Protein AF-A0A124FZG3-F1 (afdb_monomer_lite)

Structure (mmCIF, N/CA/C/O backbone):
data_AF-A0A124FZG3-F1
#
_entry.id   AF-A0A124FZG3-F1
#
loop_
_atom_site.group_PDB
_atom_site.id
_atom_site.type_symbol
_atom_site.label_atom_id
_atom_site.label_alt_id
_atom_site.label_comp_id
_atom_site.label_asym_id
_atom_site.label_entity_id
_atom_site.label_seq_id
_atom_site.pdbx_PDB_ins_code
_atom_site.Cartn_x
_atom_site.Cartn_y
_atom_site.Cartn_z
_atom_site.occupancy
_atom_site.B_iso_or_equiv
_atom_site.auth_seq_id
_atom_site.auth_comp_id
_atom_site.auth_asym_id
_atom_site.auth_atom_id
_atom_site.pdbx_PDB_model_num
ATOM 1 N N . MET A 1 1 ? -19.684 -60.012 45.124 1.00 39.91 1 MET A N 1
ATOM 2 C CA . MET A 1 1 ? -19.679 -60.553 43.747 1.00 39.91 1 MET A CA 1
ATOM 3 C C . MET A 1 1 ? -20.226 -59.495 42.792 1.00 39.91 1 MET A C 1
ATOM 5 O O . MET A 1 1 ? -21.217 -58.877 43.134 1.00 39.91 1 MET A O 1
ATOM 9 N N . ALA A 1 2 ? -19.510 -59.278 41.679 1.00 37.72 2 ALA A N 1
ATOM 10 C CA . ALA A 1 2 ? -19.880 -58.674 40.380 1.00 37.72 2 ALA A CA 1
ATOM 11 C C . ALA A 1 2 ? -20.906 -57.505 40.337 1.00 37.72 2 ALA A C 1
ATOM 13 O O . ALA A 1 2 ? -22.070 -57.687 40.648 1.00 37.72 2 ALA A O 1
ATOM 14 N N . LYS A 1 3 ? -20.504 -56.262 40.020 1.00 28.80 3 LYS A N 1
ATOM 15 C CA . LYS A 1 3 ? -20.181 -55.656 38.692 1.00 28.80 3 LYS A CA 1
ATOM 16 C C . LYS A 1 3 ? -21.399 -55.179 37.863 1.00 28.80 3 LYS A C 1
ATOM 18 O O . LYS A 1 3 ? -22.277 -55.973 37.556 1.00 28.80 3 LYS A O 1
ATOM 23 N N . LYS A 1 4 ? -21.241 -53.939 37.344 1.00 35.88 4 LYS A N 1
ATOM 24 C CA . LYS A 1 4 ? -21.956 -53.175 36.281 1.00 35.88 4 LYS A CA 1
ATOM 25 C C . LYS A 1 4 ? -23.073 -52.257 36.802 1.00 35.88 4 LYS A C 1
ATOM 27 O O . LYS A 1 4 ? -24.086 -52.754 37.257 1.00 35.88 4 LYS A O 1
ATOM 32 N N . THR A 1 5 ? -23.025 -50.916 36.793 1.00 32.03 5 THR A N 1
ATOM 33 C CA . THR A 1 5 ? -22.301 -49.890 36.001 1.00 32.03 5 THR A CA 1
ATOM 34 C C . THR A 1 5 ? -22.294 -50.100 34.486 1.00 32.03 5 THR A C 1
ATOM 36 O O . THR A 1 5 ? -21.477 -50.856 33.984 1.00 32.03 5 THR A O 1
ATOM 39 N N . THR A 1 6 ? -23.168 -49.372 33.771 1.00 33.38 6 THR A N 1
ATOM 40 C CA . THR A 1 6 ? -22.943 -48.749 32.438 1.00 33.38 6 THR A CA 1
ATOM 41 C C . THR A 1 6 ? -24.210 -47.971 32.038 1.00 33.38 6 THR A C 1
ATOM 43 O O . THR A 1 6 ? -25.263 -48.559 31.839 1.00 33.38 6 THR A O 1
ATOM 46 N N . ALA A 1 7 ? -24.211 -46.639 32.117 1.00 33.06 7 ALA A N 1
ATOM 47 C CA . ALA A 1 7 ? -23.815 -45.708 31.049 1.00 33.06 7 ALA A CA 1
ATOM 48 C C . ALA A 1 7 ? -24.853 -45.576 29.910 1.00 33.06 7 ALA A C 1
ATOM 50 O O . ALA A 1 7 ? -24.835 -46.301 28.917 1.00 33.06 7 ALA A O 1
ATOM 51 N N . LYS A 1 8 ? -25.715 -44.556 30.031 1.00 30.62 8 LYS A N 1
ATOM 52 C CA . LYS A 1 8 ? -26.607 -44.043 28.980 1.00 30.62 8 LYS A CA 1
ATOM 53 C C . LYS A 1 8 ? -25.760 -43.284 27.947 1.00 30.62 8 LYS A C 1
ATOM 55 O O . LYS A 1 8 ? -25.535 -42.082 28.055 1.00 30.62 8 LYS A O 1
ATOM 60 N N . LYS A 1 9 ? -25.221 -44.010 26.966 1.00 31.77 9 LYS A N 1
ATOM 61 C CA . LYS A 1 9 ? -24.375 -43.474 25.889 1.00 31.77 9 LYS A CA 1
ATOM 62 C C . LYS A 1 9 ? -25.256 -42.831 24.804 1.00 31.77 9 LYS A C 1
ATOM 64 O O . LYS A 1 9 ? -25.772 -43.516 23.928 1.00 31.77 9 LYS A O 1
ATOM 69 N N . LYS A 1 10 ? -25.425 -41.501 24.838 1.00 29.97 10 LYS A N 1
ATOM 70 C CA . LYS A 1 10 ? -25.882 -40.712 23.675 1.00 29.97 10 LYS A CA 1
ATOM 71 C C . LYS A 1 10 ? -24.725 -40.617 22.674 1.00 29.97 10 LYS A C 1
ATOM 73 O O . LYS A 1 10 ? -23.914 -39.698 22.723 1.00 29.97 10 LYS A O 1
ATOM 78 N N . THR A 1 11 ? -24.627 -41.580 21.764 1.00 30.14 11 THR A N 1
ATOM 79 C CA . THR A 1 11 ? -23.732 -41.498 20.603 1.00 30.14 11 THR A CA 1
ATOM 80 C C . THR A 1 11 ? -24.416 -40.785 19.440 1.00 30.14 11 THR A C 1
ATOM 82 O O . THR A 1 11 ? -25.318 -41.317 18.803 1.00 30.14 11 THR A O 1
ATOM 85 N N . ARG A 1 12 ? -23.922 -39.571 19.172 1.00 27.38 12 ARG A N 1
ATOM 86 C CA . ARG A 1 12 ? -23.801 -38.909 17.861 1.00 27.38 12 ARG A CA 1
ATOM 87 C C . ARG A 1 12 ? -23.866 -39.884 16.670 1.00 27.38 12 ARG A C 1
ATOM 89 O O . ARG A 1 12 ? -23.005 -40.757 16.571 1.00 27.38 12 ARG A O 1
ATOM 96 N N . LYS A 1 13 ? -24.736 -39.611 15.685 1.00 26.30 13 LYS A N 1
ATOM 97 C CA . LYS A 1 13 ? -24.391 -39.734 14.252 1.00 26.30 13 LYS A CA 1
ATOM 98 C C . LYS A 1 13 ? -25.377 -39.002 13.322 1.00 26.30 13 LYS A C 1
ATOM 100 O O . LYS A 1 13 ? -26.529 -39.383 13.187 1.00 26.30 13 LYS A O 1
ATOM 105 N N . LYS A 1 14 ? -24.813 -37.994 12.644 1.00 24.91 14 LYS A N 1
ATOM 106 C CA . LYS A 1 14 ? -25.001 -37.595 11.235 1.00 24.91 14 LYS A CA 1
ATOM 107 C C . LYS A 1 14 ? -26.420 -37.248 10.744 1.00 24.91 14 LYS A C 1
ATOM 109 O O . LYS A 1 14 ? -27.103 -38.087 10.171 1.00 24.91 14 LYS A O 1
ATOM 114 N N . LYS A 1 15 ? -26.747 -35.947 10.750 1.00 26.98 15 LYS A N 1
ATOM 115 C CA . LYS A 1 15 ? -27.498 -35.331 9.641 1.00 26.98 15 LYS A CA 1
ATOM 116 C C . LYS A 1 15 ? -26.489 -34.729 8.662 1.00 26.98 15 LYS A C 1
ATOM 118 O O . LYS A 1 15 ? -25.647 -33.925 9.050 1.00 26.98 15 LYS A O 1
ATOM 123 N N . LYS A 1 16 ? -26.535 -35.232 7.428 1.00 27.94 16 LYS A N 1
ATOM 124 C CA . LYS A 1 16 ? -25.711 -34.839 6.285 1.00 27.94 16 LYS A CA 1
ATOM 125 C C . LYS A 1 16 ? -26.019 -33.392 5.898 1.00 27.94 16 LYS A C 1
ATOM 127 O O . LYS A 1 16 ? -27.169 -33.055 5.636 1.00 27.94 16 LYS A O 1
ATOM 132 N N . SER A 1 17 ? -24.972 -32.583 5.835 1.00 25.16 17 SER A N 1
ATOM 133 C CA . SER A 1 17 ? -24.913 -31.302 5.145 1.00 25.16 17 SER A CA 1
ATOM 134 C C . SER A 1 17 ? -24.885 -31.539 3.630 1.00 25.16 17 SER A C 1
ATOM 136 O O . SER A 1 17 ? -23.886 -32.005 3.088 1.00 25.16 17 SER A O 1
ATOM 138 N N . ALA A 1 18 ? -25.986 -31.229 2.955 1.00 26.72 18 ALA A N 1
ATOM 139 C CA . ALA A 1 18 ? -25.977 -30.740 1.578 1.00 26.72 18 ALA A CA 1
ATOM 140 C C . ALA A 1 18 ? -26.086 -29.209 1.713 1.00 26.72 18 ALA A C 1
ATOM 142 O O . ALA A 1 18 ? -26.890 -28.745 2.510 1.00 26.72 18 ALA A O 1
ATOM 143 N N . LYS A 1 19 ? -25.306 -28.353 1.058 1.00 26.41 19 LYS A N 1
ATOM 144 C CA . LYS A 1 19 ? -24.832 -28.412 -0.320 1.00 26.41 19 LYS A CA 1
ATOM 145 C C . LYS A 1 19 ? -23.649 -27.435 -0.419 1.00 26.41 19 LYS A C 1
ATOM 147 O O . LYS A 1 19 ? -23.854 -26.230 -0.474 1.00 26.41 19 LYS A O 1
ATOM 152 N N . ALA A 1 20 ? -22.426 -27.957 -0.388 1.00 26.14 20 ALA A N 1
ATOM 153 C CA . ALA A 1 20 ? -21.281 -27.268 -0.966 1.00 26.14 20 ALA A CA 1
ATOM 154 C C . ALA A 1 20 ? -21.410 -27.458 -2.480 1.00 26.14 20 ALA A C 1
ATOM 156 O O . ALA A 1 20 ? -21.509 -28.596 -2.942 1.00 26.14 20 ALA A O 1
ATOM 157 N N . LYS A 1 21 ? -21.516 -26.368 -3.237 1.00 27.53 21 LYS A N 1
ATOM 158 C CA . LYS A 1 21 ? -21.310 -26.411 -4.682 1.00 27.53 21 LYS A CA 1
ATOM 159 C C . LYS A 1 21 ? -19.945 -25.803 -4.938 1.00 27.53 21 LYS A C 1
ATOM 161 O O . LYS A 1 21 ? -19.762 -24.600 -4.791 1.00 27.53 21 LYS A O 1
ATOM 166 N N . GLU A 1 22 ? -19.020 -26.704 -5.242 1.00 25.31 22 GLU A N 1
ATOM 167 C CA . GLU A 1 22 ? -17.783 -26.456 -5.965 1.00 25.31 22 GLU A CA 1
ATOM 168 C C . GLU A 1 22 ? -18.037 -25.473 -7.109 1.00 25.31 22 GLU A C 1
ATOM 170 O O . GLU A 1 22 ? -18.934 -2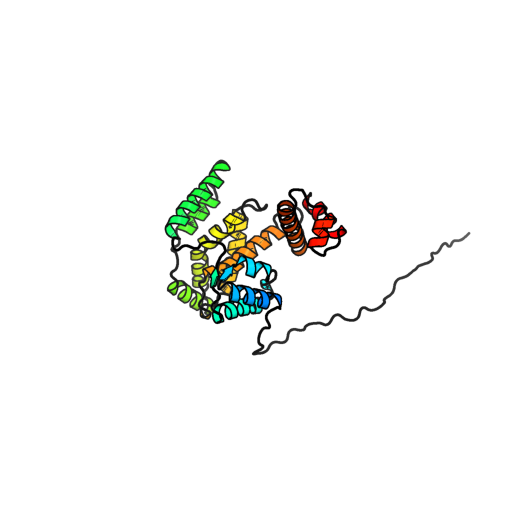5.684 -7.929 1.00 25.31 22 GLU A O 1
ATOM 175 N N . ILE A 1 23 ? -17.232 -24.418 -7.174 1.00 29.44 23 ILE A N 1
ATOM 176 C CA . ILE A 1 23 ? -16.986 -23.722 -8.431 1.00 29.44 23 ILE A CA 1
ATOM 177 C C . ILE A 1 23 ? -15.632 -24.239 -8.893 1.00 29.44 23 ILE A C 1
ATOM 179 O O . ILE A 1 23 ? -14.574 -23.797 -8.458 1.00 29.44 23 ILE A O 1
ATOM 183 N N . THR A 1 24 ? -15.716 -25.291 -9.695 1.00 25.95 24 THR A N 1
ATOM 184 C CA . THR A 1 24 ? -14.623 -25.859 -10.468 1.00 25.95 24 THR A CA 1
ATOM 185 C C . THR A 1 24 ? -14.124 -24.842 -11.485 1.00 25.95 24 THR A C 1
ATOM 187 O O . THR A 1 24 ? -14.914 -24.283 -12.248 1.00 25.95 24 THR A O 1
ATOM 190 N N . THR A 1 25 ? -12.808 -24.690 -11.530 1.00 30.33 25 THR A N 1
ATOM 191 C CA . THR A 1 25 ? -12.022 -24.193 -12.656 1.00 30.33 25 THR A CA 1
ATOM 192 C C . THR A 1 25 ? -12.506 -24.773 -13.988 1.00 30.33 25 THR A C 1
ATOM 194 O O . THR A 1 25 ? -12.514 -25.989 -14.181 1.00 30.33 25 THR A O 1
ATOM 197 N N . LYS A 1 26 ? -12.864 -23.889 -14.924 1.00 27.00 26 LYS A N 1
ATOM 198 C CA . LYS A 1 26 ? -12.811 -24.133 -16.369 1.00 27.00 26 LYS A CA 1
ATOM 199 C C . LYS A 1 26 ? -12.387 -22.846 -17.068 1.00 27.00 26 LYS A C 1
ATOM 201 O O . LYS A 1 26 ? -13.111 -21.857 -17.045 1.00 27.00 26 LYS A O 1
ATOM 206 N N . GLU A 1 27 ? -11.213 -22.899 -17.681 1.00 31.95 27 GLU A N 1
ATOM 207 C CA . GLU A 1 27 ? -10.763 -21.964 -18.707 1.00 31.95 27 GLU A CA 1
ATOM 208 C C . GLU A 1 27 ? -11.727 -21.975 -19.905 1.00 31.95 27 GLU A C 1
ATOM 210 O O . GLU A 1 27 ? -12.168 -23.037 -20.351 1.00 31.95 27 GLU A O 1
ATOM 215 N N . SER A 1 28 ? -12.050 -20.798 -20.444 1.00 26.09 28 SER A N 1
ATOM 216 C CA . SER A 1 28 ? -11.817 -20.434 -21.855 1.00 26.09 28 SER A CA 1
ATOM 217 C C . SER A 1 28 ? -12.527 -19.122 -22.225 1.00 26.09 28 SER A C 1
ATOM 219 O O . SER A 1 28 ? -13.713 -18.940 -21.972 1.00 26.09 28 SER A O 1
ATOM 221 N N . ALA A 1 29 ? -11.745 -18.234 -22.845 1.00 32.78 29 ALA A N 1
ATOM 222 C CA . ALA A 1 29 ? -12.098 -17.267 -23.886 1.00 32.78 29 ALA A CA 1
ATOM 223 C C . ALA A 1 29 ? -13.368 -16.393 -23.726 1.00 32.78 29 ALA A C 1
ATOM 225 O O . ALA A 1 29 ? -14.490 -16.819 -23.982 1.00 32.78 29 ALA A O 1
ATOM 226 N N . GLY A 1 30 ? -13.153 -15.090 -23.491 1.00 32.25 30 GLY A N 1
ATOM 227 C CA . GLY A 1 30 ? -14.052 -14.030 -23.979 1.00 32.25 30 GLY A CA 1
ATOM 228 C C . GLY A 1 30 ? -15.258 -13.655 -23.110 1.00 32.25 30 GLY A C 1
ATOM 229 O O . GLY A 1 30 ? -16.227 -13.101 -23.629 1.00 32.25 30 GLY A O 1
ATOM 230 N N . GLY A 1 31 ? -15.234 -13.925 -21.805 1.00 31.36 31 GLY A N 1
ATOM 231 C CA . GLY A 1 31 ? -16.292 -13.491 -20.890 1.00 31.36 31 GLY A CA 1
ATOM 232 C C . GLY A 1 31 ? -16.083 -12.052 -20.419 1.00 31.36 31 GLY A C 1
ATOM 233 O O . GLY A 1 31 ? -15.080 -11.765 -19.778 1.00 31.36 31 GLY A O 1
ATOM 234 N N . LYS A 1 32 ? -17.035 -11.148 -20.693 1.00 43.47 32 LYS A N 1
ATOM 235 C CA . LYS A 1 32 ? -17.099 -9.829 -20.039 1.00 43.47 32 LYS A CA 1
ATOM 236 C C . LYS A 1 32 ? -17.067 -10.021 -18.521 1.00 43.47 32 LYS A C 1
ATOM 238 O O . LYS A 1 32 ? -18.017 -10.568 -17.959 1.00 43.47 32 LYS A O 1
ATOM 243 N N . ILE A 1 33 ? -16.001 -9.561 -17.879 1.00 49.59 33 ILE A N 1
ATOM 244 C CA . ILE A 1 33 ? -15.872 -9.555 -16.424 1.00 49.59 33 ILE A CA 1
ATOM 245 C C . ILE A 1 33 ? -16.922 -8.585 -15.870 1.00 49.59 33 ILE A C 1
ATOM 247 O O . ILE A 1 33 ? -17.012 -7.426 -16.278 1.00 49.59 33 ILE A O 1
ATOM 251 N N . 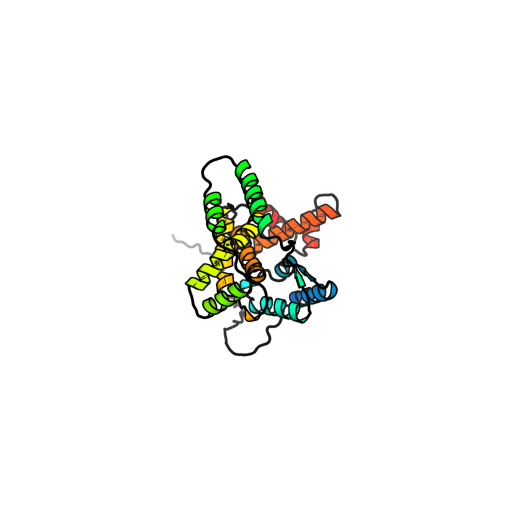VAL A 1 34 ? -17.805 -9.081 -15.003 1.00 55.38 34 VAL A N 1
ATOM 252 C CA . VAL A 1 34 ? -18.930 -8.297 -14.484 1.00 55.38 34 VAL A CA 1
ATOM 253 C C . VAL A 1 34 ? -18.484 -7.562 -13.228 1.00 55.38 34 VAL A C 1
ATOM 255 O O . VAL A 1 34 ? -18.296 -8.173 -12.183 1.00 55.38 34 VAL A O 1
ATOM 258 N N . LEU A 1 35 ? -18.382 -6.236 -13.320 1.00 61.28 35 LEU A N 1
ATOM 259 C CA . LEU A 1 35 ? -18.113 -5.370 -12.173 1.00 61.28 35 LEU A CA 1
ATOM 260 C C . LEU A 1 35 ? -19.136 -5.563 -11.048 1.00 61.28 35 LEU A C 1
ATOM 262 O O . LEU A 1 35 ? -20.350 -5.582 -11.296 1.00 61.28 35 LEU A O 1
ATOM 266 N N . SER A 1 36 ? -18.642 -5.627 -9.808 1.00 70.62 36 SER A N 1
ATOM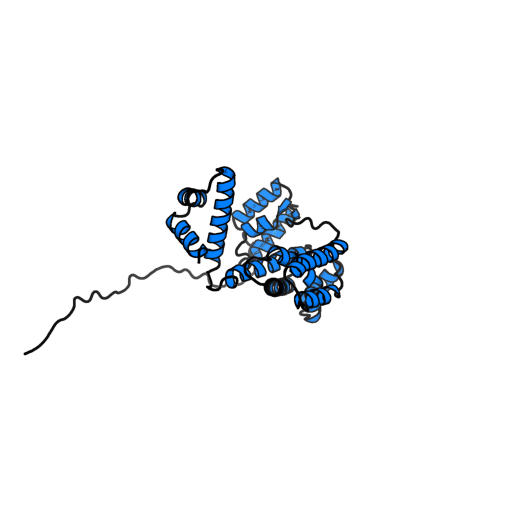 267 C CA . SER A 1 36 ? -19.489 -5.680 -8.614 1.00 70.62 36 SER A CA 1
ATOM 268 C C . SER A 1 36 ? -20.431 -4.466 -8.530 1.00 70.62 36 SER A C 1
ATOM 270 O O . SER A 1 36 ? -20.123 -3.379 -9.020 1.00 70.62 36 SER A O 1
ATOM 272 N N . ALA A 1 37 ? -21.591 -4.627 -7.884 1.00 68.62 37 ALA A N 1
ATOM 273 C CA . ALA A 1 37 ? -22.583 -3.552 -7.759 1.00 68.62 37 ALA A CA 1
ATOM 274 C C . ALA A 1 37 ? -22.001 -2.273 -7.121 1.00 68.62 37 ALA A C 1
ATOM 276 O O . ALA A 1 37 ? -22.299 -1.174 -7.578 1.00 68.62 37 ALA A O 1
ATOM 277 N N . LYS A 1 38 ? -21.095 -2.427 -6.145 1.00 68.88 38 LYS A N 1
ATOM 278 C CA . LYS A 1 38 ? -20.406 -1.309 -5.483 1.00 68.88 38 LYS A CA 1
ATOM 279 C C . LYS A 1 38 ? -19.400 -0.602 -6.393 1.00 68.88 38 LYS A C 1
ATOM 281 O O . LYS A 1 38 ? -19.217 0.601 -6.280 1.00 68.88 38 LYS A O 1
ATOM 286 N N . ALA A 1 39 ? -18.767 -1.333 -7.310 1.00 69.88 39 ALA A N 1
ATOM 287 C CA . ALA A 1 39 ? -17.853 -0.756 -8.293 1.00 69.88 39 ALA A CA 1
ATOM 288 C C . ALA A 1 39 ? -18.602 0.123 -9.307 1.00 69.88 39 ALA A C 1
ATOM 290 O O . ALA A 1 39 ? -18.123 1.185 -9.683 1.00 69.88 39 ALA A O 1
ATOM 291 N N . LYS A 1 40 ? -19.814 -0.278 -9.707 1.00 76.38 40 LYS A N 1
ATOM 292 C CA . LYS A 1 40 ? -20.667 0.539 -10.586 1.00 76.38 40 LYS A CA 1
ATOM 293 C C . LYS A 1 40 ? -21.185 1.797 -9.894 1.00 76.38 40 LYS A C 1
ATOM 295 O O . LYS A 1 40 ? -21.257 2.840 -10.527 1.00 76.38 40 LYS A O 1
ATOM 300 N N . GLU A 1 41 ? -21.523 1.693 -8.613 1.00 77.00 41 GLU A N 1
ATOM 301 C CA . GLU A 1 41 ? -21.927 2.835 -7.787 1.00 77.00 41 GLU A CA 1
ATOM 302 C C . GLU A 1 41 ? -20.779 3.840 -7.630 1.00 77.00 41 GLU A C 1
ATOM 304 O O . GLU A 1 41 ? -20.980 5.042 -7.770 1.00 77.00 41 GLU A O 1
ATOM 309 N N . LEU A 1 42 ? -19.552 3.344 -7.447 1.00 77.19 42 LEU A N 1
ATOM 310 C CA . LEU A 1 42 ? -18.366 4.189 -7.388 1.00 77.19 42 LEU A CA 1
ATOM 311 C C . LEU A 1 42 ? -18.046 4.850 -8.740 1.00 77.19 42 LEU A C 1
ATOM 313 O O . LEU A 1 42 ? -17.679 6.018 -8.764 1.00 77.19 42 LEU A O 1
ATOM 317 N N . LEU A 1 43 ? -18.241 4.146 -9.861 1.00 74.75 43 LEU A N 1
ATOM 318 C CA . LEU A 1 43 ? -18.134 4.747 -11.198 1.00 74.75 43 LEU A CA 1
ATOM 319 C C . LEU A 1 43 ? -19.191 5.828 -11.433 1.00 74.75 43 LEU A C 1
ATOM 321 O O . LEU A 1 43 ? -18.875 6.823 -12.065 1.00 74.75 43 LEU A O 1
ATOM 325 N N . ALA A 1 44 ? -20.423 5.643 -10.948 1.00 77.19 44 ALA A N 1
ATOM 326 C CA . ALA A 1 44 ? -21.468 6.662 -11.054 1.00 77.19 44 ALA A CA 1
ATOM 327 C C . ALA A 1 44 ? -21.109 7.905 -10.229 1.00 77.19 44 ALA A C 1
ATOM 329 O O . ALA A 1 44 ? -21.201 9.017 -10.729 1.00 77.19 44 ALA A O 1
ATOM 330 N N . LYS A 1 45 ? -20.593 7.707 -9.009 1.00 76.88 45 LYS A N 1
ATOM 331 C CA . LYS A 1 45 ? -20.085 8.808 -8.186 1.00 76.88 45 LYS A CA 1
ATOM 332 C C . LYS A 1 45 ? -18.930 9.553 -8.874 1.00 76.88 45 LYS A C 1
ATOM 334 O O . LYS A 1 45 ? -18.927 10.776 -8.897 1.00 76.88 45 LYS A O 1
ATOM 339 N N . GLY A 1 46 ? -17.982 8.823 -9.463 1.00 71.88 46 GLY A N 1
ATOM 340 C CA . GLY A 1 46 ? -16.877 9.425 -10.215 1.00 71.88 46 GLY A CA 1
ATOM 341 C C . GLY A 1 46 ? -17.314 10.114 -11.510 1.00 71.88 46 GLY A C 1
ATOM 342 O O . GLY A 1 46 ? -16.650 11.042 -11.952 1.00 71.88 46 GLY A O 1
ATOM 343 N N . GLU A 1 47 ? -18.426 9.692 -12.112 1.00 74.50 47 GLU A N 1
ATOM 344 C CA . GLU A 1 47 ? -19.021 10.334 -13.293 1.00 74.50 47 GLU A CA 1
ATOM 345 C C . GLU A 1 47 ? -19.707 11.659 -12.925 1.00 74.50 47 GLU A C 1
ATOM 347 O O . GLU A 1 47 ? -19.613 12.619 -13.685 1.00 74.50 47 GLU A O 1
ATOM 352 N N . ASP A 1 48 ? -20.320 11.737 -11.739 1.00 71.62 48 ASP A N 1
ATOM 353 C CA . ASP A 1 48 ? -20.919 12.969 -11.210 1.00 71.62 48 ASP A CA 1
ATOM 354 C C . ASP A 1 48 ? -19.859 13.982 -10.738 1.00 71.62 48 ASP A C 1
ATOM 356 O O . ASP A 1 48 ? -19.994 15.184 -10.970 1.00 71.62 48 ASP A O 1
ATOM 360 N N . GLU A 1 49 ? -18.805 13.510 -10.062 1.00 68.44 49 GLU A N 1
ATOM 361 C CA . GLU A 1 49 ? -17.738 14.362 -9.514 1.00 68.44 49 GLU A CA 1
ATOM 362 C C . GLU A 1 49 ? -16.635 14.669 -10.548 1.00 68.44 49 GLU A C 1
ATOM 364 O O . GLU A 1 49 ? -15.876 15.619 -10.371 1.00 68.44 49 GLU A O 1
ATOM 369 N N . GLY A 1 50 ? -16.549 13.906 -11.645 1.00 64.31 50 GLY A N 1
ATOM 370 C CA . GLY A 1 50 ? -15.518 14.028 -12.689 1.00 64.31 50 GLY A CA 1
ATOM 371 C C . GLY A 1 50 ? -14.142 13.494 -12.275 1.00 64.31 50 GLY A C 1
ATOM 372 O O . GLY A 1 50 ? -13.231 13.400 -13.097 1.00 64.31 50 GLY A O 1
ATOM 373 N N . PHE A 1 51 ? -13.991 13.114 -11.009 1.00 68.88 51 PHE A N 1
ATOM 374 C CA . PHE A 1 51 ? -12.774 12.559 -10.456 1.00 68.88 51 PHE A CA 1
ATOM 375 C C . PHE A 1 51 ? -13.079 11.527 -9.374 1.00 68.88 51 PHE A C 1
ATOM 377 O O . PHE A 1 51 ? -14.175 11.480 -8.819 1.00 68.88 51 PHE A O 1
ATOM 384 N N . LEU A 1 52 ? -12.104 10.680 -9.068 1.00 73.06 52 LEU A N 1
ATOM 385 C CA . LEU A 1 52 ? -12.237 9.662 -8.037 1.00 73.06 52 LEU A CA 1
ATOM 386 C C . LEU A 1 52 ? -10.926 9.514 -7.275 1.00 73.06 52 LEU A C 1
ATOM 388 O O . LEU A 1 52 ? -9.860 9.508 -7.880 1.00 73.06 52 LEU A O 1
ATOM 392 N N . THR A 1 53 ? -10.965 9.355 -5.955 1.00 72.25 53 THR A N 1
ATOM 393 C CA . THR A 1 53 ? -9.718 9.170 -5.200 1.00 72.25 53 THR A CA 1
ATOM 394 C C . THR A 1 53 ? -9.325 7.700 -5.111 1.00 72.25 53 THR A C 1
ATOM 396 O O . THR A 1 53 ? -10.164 6.809 -4.952 1.00 72.25 53 THR A O 1
ATOM 399 N N . GLN A 1 54 ? -8.024 7.411 -5.143 1.00 69.62 54 GLN A N 1
ATOM 400 C CA . GLN A 1 54 ? -7.546 6.029 -5.030 1.00 69.62 54 GLN A CA 1
ATOM 401 C C . GLN A 1 54 ? -7.950 5.367 -3.700 1.00 69.62 54 GLN A C 1
ATOM 403 O O . GLN A 1 54 ? -8.165 4.154 -3.648 1.00 69.62 54 GLN A O 1
ATOM 408 N N . ASP A 1 55 ? -8.123 6.155 -2.635 1.00 62.66 55 ASP A N 1
ATOM 409 C CA . ASP A 1 55 ? -8.625 5.679 -1.342 1.00 62.66 55 ASP A CA 1
ATOM 410 C C . ASP A 1 55 ? -10.078 5.185 -1.417 1.00 62.66 55 ASP A C 1
ATOM 412 O O . ASP A 1 55 ? -10.424 4.200 -0.760 1.00 62.66 55 ASP A O 1
ATOM 416 N N . GLU A 1 56 ? -10.921 5.809 -2.240 1.00 68.19 56 GLU A N 1
ATOM 417 C CA . GLU A 1 56 ? -12.304 5.374 -2.457 1.00 68.19 56 GLU A CA 1
ATOM 418 C C . GLU A 1 56 ? -12.374 4.070 -3.252 1.00 68.19 56 GLU A C 1
ATOM 420 O O . GLU A 1 56 ? -13.148 3.175 -2.896 1.00 68.19 56 GLU A O 1
ATOM 425 N N . VAL A 1 57 ? -11.505 3.907 -4.256 1.00 72.56 57 VAL A N 1
ATOM 426 C CA . VAL A 1 57 ? -11.361 2.641 -4.996 1.00 72.56 57 VAL A CA 1
ATOM 427 C C . VAL A 1 57 ? -10.986 1.509 -4.040 1.00 72.56 57 VAL A C 1
ATOM 429 O O . VAL A 1 57 ? -11.614 0.453 -4.028 1.00 72.56 57 VAL A O 1
ATOM 432 N N . LEU A 1 58 ? -10.019 1.741 -3.156 1.00 64.75 58 LEU A N 1
ATOM 433 C CA . LEU A 1 58 ? -9.559 0.745 -2.183 1.00 64.75 58 LEU A CA 1
ATOM 434 C C . LEU A 1 58 ? -10.629 0.331 -1.165 1.00 64.75 58 LEU A C 1
ATOM 436 O O . LEU A 1 58 ? -10.660 -0.824 -0.744 1.00 64.75 58 LEU A O 1
ATOM 440 N N . ILE A 1 59 ? -11.520 1.242 -0.764 1.00 67.31 59 ILE A N 1
ATOM 441 C CA . ILE A 1 59 ? -12.632 0.911 0.143 1.00 67.31 59 ILE A CA 1
ATOM 442 C C . ILE A 1 59 ? -13.611 -0.064 -0.522 1.00 67.31 59 ILE A C 1
ATOM 444 O O . ILE A 1 59 ? -14.178 -0.929 0.154 1.00 67.31 59 ILE A O 1
ATOM 448 N N . VAL A 1 60 ? -13.815 0.075 -1.833 1.00 70.31 60 VAL A N 1
ATOM 449 C CA . VAL A 1 60 ? -14.723 -0.774 -2.614 1.00 70.31 60 VAL A CA 1
ATOM 450 C C . VAL A 1 60 ? -14.075 -2.105 -2.999 1.00 70.31 60 VAL A C 1
ATOM 452 O O . VAL A 1 60 ? -14.778 -3.118 -3.062 1.00 70.31 60 VAL A O 1
ATOM 455 N N . PHE A 1 61 ? -12.749 -2.134 -3.153 1.00 67.00 61 PHE A N 1
ATOM 456 C CA . PHE A 1 61 ? -11.970 -3.321 -3.511 1.00 67.00 61 PHE A CA 1
ATOM 457 C C . PHE A 1 61 ? -10.975 -3.761 -2.411 1.00 67.00 61 PHE A C 1
ATOM 459 O O . PHE A 1 61 ? -9.764 -3.717 -2.630 1.00 67.00 61 PHE A O 1
ATOM 466 N N . PRO A 1 62 ? -11.449 -4.242 -1.242 1.00 58.16 62 PRO A N 1
ATOM 467 C CA . PRO A 1 62 ? -10.570 -4.758 -0.187 1.00 58.16 62 PRO A CA 1
ATOM 468 C C . PRO A 1 62 ? -9.869 -6.083 -0.566 1.00 58.16 62 PRO A C 1
ATOM 470 O O . PRO A 1 62 ? -8.745 -6.314 -0.131 1.00 58.16 62 PRO A O 1
ATOM 473 N N . ASP A 1 63 ? -10.481 -6.905 -1.434 1.00 60.56 63 ASP A N 1
ATOM 474 C CA . ASP A 1 63 ? -9.952 -8.207 -1.898 1.00 60.56 63 ASP A CA 1
ATOM 475 C C . ASP A 1 63 ? -9.516 -8.186 -3.377 1.00 60.56 63 ASP A C 1
ATOM 477 O O . ASP A 1 63 ? -9.735 -9.147 -4.121 1.00 60.56 63 ASP A O 1
ATOM 481 N N . ALA A 1 64 ? -8.949 -7.082 -3.867 1.00 55.34 64 ALA A N 1
ATOM 482 C CA . ALA A 1 64 ? -8.625 -6.970 -5.296 1.00 55.34 64 ALA A CA 1
ATOM 483 C C . ALA A 1 64 ? -7.499 -7.919 -5.766 1.00 55.34 64 ALA A C 1
ATOM 485 O O . ALA A 1 64 ? -7.317 -8.110 -6.964 1.00 55.34 64 ALA A O 1
ATOM 486 N N . GLU A 1 65 ? -6.790 -8.586 -4.848 1.00 48.47 65 GLU A N 1
ATOM 487 C CA . GLU A 1 65 ? -5.807 -9.628 -5.179 1.00 48.47 65 GLU A CA 1
ATOM 488 C C . GLU A 1 65 ? -6.442 -10.878 -5.812 1.00 48.47 65 GLU A C 1
ATOM 490 O O . GLU A 1 65 ? -5.817 -11.522 -6.653 1.00 48.47 65 GLU A O 1
ATOM 495 N N . GLU A 1 66 ? -7.676 -11.217 -5.423 1.00 52.72 66 GLU A N 1
ATOM 496 C CA . GLU A 1 66 ? -8.426 -12.353 -5.984 1.00 52.72 66 GLU A CA 1
ATOM 497 C C . GLU A 1 66 ? -9.247 -11.945 -7.217 1.00 52.72 66 GLU A C 1
ATOM 499 O O . GLU A 1 66 ? -9.715 -12.799 -7.966 1.00 52.72 66 GLU A O 1
ATOM 504 N N . ARG A 1 67 ? -9.420 -10.635 -7.433 1.00 65.75 67 ARG A N 1
ATOM 505 C CA . ARG A 1 67 ? -10.300 -10.040 -8.449 1.00 65.75 67 ARG A CA 1
ATOM 506 C C . ARG A 1 67 ? -9.596 -8.932 -9.231 1.00 65.75 67 ARG A C 1
ATOM 508 O O . ARG A 1 67 ? -10.143 -7.851 -9.439 1.00 65.75 67 ARG A O 1
ATOM 515 N N . ILE A 1 68 ? -8.375 -9.230 -9.668 1.00 62.47 68 ILE A N 1
ATOM 516 C CA . ILE A 1 68 ? -7.523 -8.317 -10.446 1.00 62.47 68 ILE A CA 1
ATOM 517 C C . ILE A 1 68 ? -8.249 -7.887 -11.723 1.00 62.47 68 ILE A C 1
ATOM 519 O O . ILE A 1 68 ? -8.316 -6.705 -12.020 1.00 62.47 68 ILE A O 1
ATOM 523 N N . GLU A 1 69 ? -8.899 -8.832 -12.401 1.00 66.19 69 GLU A N 1
ATOM 524 C CA . GLU A 1 69 ? -9.699 -8.580 -13.601 1.00 66.19 69 GLU A CA 1
ATOM 525 C C . GLU A 1 69 ? -10.864 -7.596 -13.372 1.00 66.19 69 GLU A C 1
ATOM 527 O O . GLU A 1 69 ? -11.166 -6.787 -14.245 1.00 66.19 69 GLU A O 1
ATOM 532 N N . GLU A 1 70 ? -11.514 -7.621 -12.200 1.00 69.00 70 GLU A N 1
ATOM 533 C CA . GLU A 1 70 ? -12.595 -6.673 -11.877 1.00 69.00 70 GLU A CA 1
ATOM 534 C C . GLU A 1 70 ? -12.053 -5.278 -11.556 1.00 69.00 70 GLU A C 1
ATOM 536 O O . GLU A 1 70 ? -12.658 -4.282 -11.952 1.00 69.00 70 GLU A O 1
ATOM 541 N N . LEU A 1 71 ? -10.934 -5.198 -10.829 1.00 70.12 71 LEU A N 1
ATOM 542 C CA . LEU A 1 71 ? -10.274 -3.926 -10.546 1.00 70.12 71 LEU A CA 1
ATOM 543 C C . LEU A 1 71 ? -9.778 -3.290 -11.853 1.00 70.12 71 LEU A C 1
ATOM 545 O O . LEU A 1 71 ? -9.980 -2.104 -12.093 1.00 70.12 71 LEU A O 1
ATOM 549 N N . ASP A 1 72 ? -9.200 -4.105 -12.726 1.00 66.88 72 ASP A N 1
ATOM 550 C CA . ASP A 1 72 ? -8.730 -3.712 -14.047 1.00 66.88 72 ASP A CA 1
ATOM 551 C C . ASP A 1 72 ? -9.860 -3.184 -14.935 1.00 66.88 72 ASP A C 1
ATOM 553 O O . ASP A 1 72 ? -9.730 -2.111 -15.525 1.00 66.88 72 ASP A O 1
ATOM 557 N N . GLU A 1 73 ? -10.992 -3.893 -14.996 1.00 73.38 73 GLU A N 1
ATOM 558 C CA . GLU A 1 73 ? -12.183 -3.445 -15.725 1.00 73.38 73 GLU A CA 1
ATOM 559 C C . GLU A 1 73 ? -12.742 -2.141 -15.136 1.00 73.38 73 GLU A C 1
ATOM 561 O O . GLU A 1 73 ? -13.219 -1.279 -15.874 1.00 73.38 73 GLU A O 1
ATOM 566 N N . PHE A 1 74 ? -12.655 -1.957 -13.816 1.00 78.19 74 PHE A N 1
ATOM 567 C CA . PHE A 1 74 ? -13.092 -0.731 -13.154 1.00 78.19 74 PHE A CA 1
ATOM 568 C C . PHE A 1 74 ? -12.242 0.464 -13.596 1.00 78.19 74 PHE A C 1
ATOM 570 O O . PHE A 1 74 ? -12.797 1.474 -14.028 1.00 78.19 74 PHE A O 1
ATOM 577 N N . TYR A 1 75 ? -10.913 0.330 -13.569 1.00 70.31 75 TYR A N 1
ATOM 578 C CA . TYR A 1 75 ? -9.997 1.361 -14.066 1.00 70.31 75 TYR A CA 1
ATOM 579 C C . TYR A 1 75 ? -10.208 1.636 -15.563 1.00 70.31 75 TYR A C 1
ATOM 581 O O . TYR A 1 75 ? -10.219 2.793 -15.984 1.00 70.31 75 TYR A O 1
ATOM 589 N N . HIS A 1 76 ? -10.448 0.597 -16.371 1.00 71.75 76 HIS A N 1
ATOM 590 C CA . HIS A 1 76 ? -10.734 0.749 -17.800 1.00 71.75 76 HIS A CA 1
ATOM 591 C C . HIS A 1 76 ? -12.040 1.506 -18.072 1.00 71.75 76 HIS A C 1
ATOM 593 O O . HIS A 1 76 ? -12.096 2.345 -18.975 1.00 71.75 76 HIS A O 1
ATOM 599 N N . GLN A 1 77 ? -13.095 1.216 -17.308 1.00 73.69 77 GLN A N 1
ATOM 600 C CA . GLN A 1 77 ? -14.374 1.912 -17.434 1.00 73.69 77 GLN A CA 1
ATOM 601 C C . GLN A 1 77 ? -14.304 3.344 -16.920 1.00 73.69 77 GLN A C 1
ATOM 603 O O . GLN A 1 77 ? -14.907 4.215 -17.544 1.00 73.69 77 GLN A O 1
ATOM 608 N N . ALA A 1 78 ? -13.547 3.597 -15.851 1.00 74.19 78 ALA A N 1
ATOM 609 C CA . ALA A 1 78 ? -13.286 4.947 -15.369 1.00 74.19 78 ALA A CA 1
ATOM 610 C C . ALA A 1 78 ? -12.614 5.798 -16.459 1.00 74.19 78 ALA A C 1
ATOM 612 O O . ALA A 1 78 ? -13.138 6.847 -16.822 1.00 74.19 78 ALA A O 1
ATOM 613 N N . LEU A 1 79 ? -11.554 5.281 -17.094 1.00 64.50 79 LEU A N 1
ATOM 614 C CA . LEU A 1 79 ? -10.869 5.949 -18.209 1.00 64.50 79 LEU A CA 1
ATOM 615 C C . LEU A 1 79 ? -11.783 6.204 -19.409 1.00 64.50 79 LEU A C 1
ATOM 617 O O . LEU A 1 79 ? -11.796 7.294 -19.972 1.00 64.50 79 LEU A O 1
ATOM 621 N N . LYS A 1 80 ? -12.555 5.192 -19.826 1.00 72.12 80 LYS A N 1
ATOM 622 C CA . LYS A 1 80 ? -13.451 5.309 -20.987 1.00 72.12 80 LYS A CA 1
ATOM 623 C C . LYS A 1 80 ? -14.540 6.361 -20.766 1.00 72.12 80 LYS A C 1
ATOM 625 O O . LYS A 1 80 ? -15.031 6.940 -21.732 1.00 72.12 80 LYS A O 1
ATOM 630 N N . LYS A 1 81 ? -14.921 6.575 -19.507 1.00 75.19 81 LYS A N 1
ATOM 631 C CA . LYS A 1 81 ? -15.859 7.612 -19.078 1.00 75.19 81 LYS A CA 1
ATOM 632 C C . LYS A 1 81 ? -15.189 8.960 -18.785 1.00 75.19 81 LYS A C 1
ATOM 634 O O . LYS A 1 81 ? -15.904 9.912 -18.514 1.00 75.19 81 LYS A O 1
ATOM 639 N N . GLY A 1 82 ? -13.859 9.056 -18.875 1.00 59.53 82 GLY A N 1
ATOM 640 C CA . GLY A 1 82 ? -13.114 10.289 -18.610 1.00 59.53 82 GLY A CA 1
ATOM 641 C C . GLY A 1 82 ? -13.033 10.663 -17.128 1.00 59.53 82 GLY A C 1
ATOM 642 O O . GLY A 1 82 ? -12.925 11.840 -16.818 1.00 59.53 82 GLY A O 1
ATOM 643 N N . ILE A 1 83 ? -13.128 9.683 -16.225 1.00 72.12 83 ILE A N 1
ATOM 644 C CA . ILE A 1 83 ? -13.010 9.894 -14.779 1.00 72.12 83 ILE A CA 1
ATOM 645 C C . ILE A 1 83 ? -11.527 9.852 -14.412 1.00 72.12 83 ILE A C 1
ATOM 647 O O . ILE A 1 83 ? -10.895 8.794 -14.508 1.00 72.12 83 ILE A O 1
ATOM 651 N N . ASP A 1 84 ? -10.989 10.981 -13.959 1.00 52.06 84 ASP A N 1
ATOM 652 C CA . ASP A 1 84 ? -9.608 11.059 -13.493 1.00 52.06 84 ASP A CA 1
ATOM 653 C C . ASP A 1 84 ? -9.491 10.470 -12.085 1.00 52.06 84 ASP A C 1
ATOM 655 O O . ASP A 1 84 ? -10.131 10.917 -11.131 1.00 52.06 84 ASP A O 1
ATOM 659 N N . ILE A 1 85 ? -8.673 9.426 -11.944 1.00 63.66 85 ILE A N 1
ATOM 660 C CA . ILE A 1 85 ? -8.431 8.800 -10.645 1.00 63.66 85 ILE A CA 1
ATOM 661 C C . ILE A 1 85 ? -7.212 9.465 -10.019 1.00 63.66 85 ILE A C 1
ATOM 663 O O . ILE A 1 85 ? -6.073 9.126 -10.342 1.00 63.66 85 ILE A O 1
ATOM 667 N N . PHE A 1 86 ? -7.460 10.414 -9.123 1.00 48.72 86 PHE A N 1
ATOM 668 C CA . PHE A 1 86 ? -6.410 11.101 -8.389 1.00 48.72 86 PHE A CA 1
ATOM 669 C C . PHE A 1 86 ? -5.947 10.249 -7.211 1.00 48.72 86 PHE A C 1
ATOM 671 O O . PHE A 1 86 ? -6.730 9.611 -6.495 1.00 48.72 86 PHE A O 1
ATOM 678 N N . GLU A 1 87 ? -4.644 10.263 -6.957 1.00 51.78 87 GLU A N 1
ATOM 679 C CA . GLU A 1 87 ? -4.174 9.917 -5.627 1.00 51.78 87 GLU A CA 1
ATOM 680 C C . GLU A 1 87 ? -4.695 11.000 -4.666 1.00 51.78 87 GLU A C 1
ATOM 682 O O . GLU A 1 87 ? -4.734 12.173 -5.017 1.00 51.78 87 GLU A O 1
ATOM 687 N N . SER A 1 88 ? -5.078 10.658 -3.433 1.00 40.16 88 SER A N 1
ATOM 688 C CA . SER A 1 88 ? -5.369 11.640 -2.364 1.00 40.16 88 SER A CA 1
ATOM 689 C C . SER A 1 88 ? -4.098 12.367 -1.878 1.00 40.16 88 SER A C 1
ATOM 691 O O . SER A 1 88 ? -3.942 12.722 -0.710 1.00 40.16 88 SER A O 1
ATOM 693 N N . VAL A 1 89 ? -3.143 12.519 -2.784 1.00 35.69 89 VAL A N 1
ATOM 694 C CA . VAL A 1 89 ? -1.854 13.154 -2.636 1.00 35.69 89 VAL A CA 1
ATOM 695 C C . VAL A 1 89 ? -1.728 13.976 -3.895 1.00 35.69 89 VAL A C 1
ATOM 697 O O . VAL A 1 89 ? -1.718 13.410 -4.986 1.00 35.69 89 VAL A O 1
ATOM 700 N N . ASP A 1 90 ? -1.649 15.284 -3.731 1.00 33.47 90 ASP A N 1
ATOM 701 C CA . ASP A 1 90 ? -1.124 16.169 -4.753 1.00 33.47 90 ASP A CA 1
ATOM 702 C C . ASP A 1 90 ? 0.243 15.604 -5.180 1.00 33.47 90 ASP A C 1
ATOM 704 O O . ASP A 1 90 ? 1.249 15.750 -4.483 1.00 33.47 90 ASP A O 1
ATOM 708 N N . LEU A 1 91 ? 0.271 14.854 -6.282 1.00 36.88 91 LEU A N 1
ATOM 709 C CA . LEU A 1 91 ? 1.485 14.616 -7.050 1.00 36.88 91 LEU A CA 1
ATOM 710 C C . LEU A 1 91 ? 1.621 15.820 -7.980 1.00 36.88 91 LEU A C 1
ATOM 712 O O . LEU A 1 91 ? 1.468 15.700 -9.194 1.00 36.88 91 LEU A O 1
ATOM 716 N N . ASP A 1 92 ? 1.842 16.993 -7.386 1.00 33.03 92 ASP A N 1
ATOM 717 C CA . ASP A 1 92 ? 2.326 18.143 -8.137 1.00 33.03 92 ASP A CA 1
ATOM 718 C C . ASP A 1 92 ? 3.703 17.792 -8.720 1.00 33.03 92 ASP A C 1
ATOM 720 O O . ASP A 1 92 ? 4.490 17.061 -8.113 1.00 33.03 92 ASP A O 1
ATOM 724 N N . GLU A 1 93 ? 3.971 18.305 -9.921 1.00 32.81 93 GLU A N 1
ATOM 725 C CA . GLU A 1 93 ? 5.103 18.034 -10.823 1.00 32.81 93 GLU A CA 1
ATOM 726 C C . GLU A 1 93 ? 6.496 18.449 -10.275 1.00 32.81 93 GLU A C 1
ATOM 728 O O . GLU A 1 93 ? 7.315 19.041 -10.975 1.00 32.81 93 GLU A O 1
ATOM 733 N N . GLY A 1 94 ? 6.804 18.138 -9.016 1.00 35.56 94 GLY A N 1
ATOM 734 C CA . GLY A 1 94 ? 7.994 18.575 -8.283 1.00 35.56 94 GLY A CA 1
ATOM 735 C C . GLY A 1 94 ? 8.786 17.439 -7.631 1.00 35.56 94 GLY A C 1
ATOM 736 O O . GLY A 1 94 ? 9.298 17.600 -6.524 1.00 35.56 94 GLY A O 1
ATOM 737 N N . GLU A 1 95 ? 8.924 16.283 -8.287 1.00 44.47 95 GLU A N 1
ATOM 738 C CA . GLU A 1 95 ? 9.562 15.082 -7.706 1.00 44.47 95 GLU A CA 1
ATOM 739 C C . GLU A 1 95 ? 11.045 15.260 -7.291 1.00 44.47 95 GLU A C 1
ATOM 741 O O . GLU A 1 95 ? 11.587 14.452 -6.529 1.00 44.47 95 GLU A O 1
ATOM 746 N N . GLN A 1 96 ? 11.720 16.333 -7.718 1.00 40.00 96 GLN A N 1
ATOM 747 C CA . GLN A 1 96 ? 13.136 16.579 -7.410 1.00 40.00 96 GLN A CA 1
ATOM 748 C C . GLN A 1 96 ? 13.375 17.414 -6.143 1.00 40.00 96 GLN A C 1
ATOM 750 O O . GLN A 1 96 ? 14.303 17.116 -5.386 1.00 40.00 96 GLN A O 1
ATOM 755 N N . GLU A 1 97 ? 12.536 18.413 -5.855 1.00 39.00 97 GLU A N 1
ATOM 756 C CA . GLU A 1 97 ? 12.658 19.187 -4.612 1.00 39.00 97 GLU A CA 1
ATOM 757 C C . GLU A 1 97 ? 12.089 18.436 -3.403 1.00 39.00 97 GLU A C 1
ATOM 759 O O . GLU A 1 97 ? 12.605 18.566 -2.285 1.00 39.00 97 GLU A O 1
ATOM 764 N N . ASP A 1 98 ? 11.068 17.608 -3.621 1.00 52.47 98 ASP A N 1
ATOM 765 C CA . ASP A 1 98 ? 10.379 16.916 -2.539 1.00 52.47 98 ASP A CA 1
ATOM 766 C C . ASP A 1 98 ? 11.157 15.739 -1.975 1.00 52.47 98 ASP A C 1
ATOM 768 O O . ASP A 1 98 ? 11.071 15.498 -0.778 1.00 52.47 98 ASP A O 1
ATOM 772 N N . PHE A 1 99 ? 11.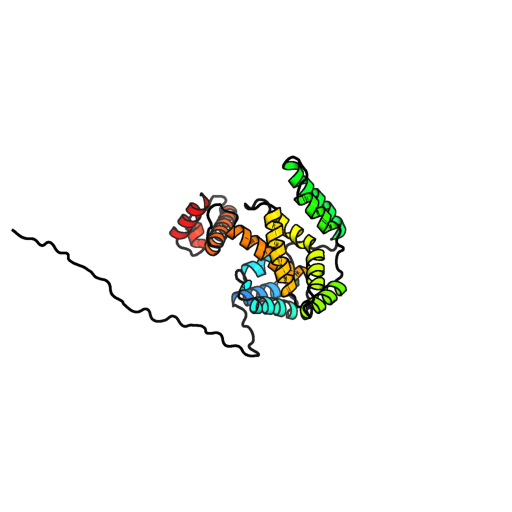989 15.040 -2.750 1.00 44.72 99 PHE A N 1
ATOM 773 C CA . PHE A 1 99 ? 12.773 13.939 -2.184 1.00 44.72 99 PHE A CA 1
ATOM 774 C C . PHE A 1 99 ? 13.858 14.422 -1.214 1.00 44.72 99 PHE A C 1
ATOM 776 O O . PHE A 1 99 ? 14.092 13.774 -0.199 1.00 44.72 99 PHE A O 1
ATOM 783 N N . ASN A 1 100 ? 14.485 15.574 -1.473 1.00 49.59 100 ASN A N 1
ATOM 784 C CA . ASN A 1 100 ? 15.471 16.158 -0.556 1.00 49.59 100 ASN A CA 1
ATOM 785 C C . ASN A 1 100 ? 14.801 16.712 0.709 1.00 49.59 100 ASN A C 1
ATOM 787 O O . ASN A 1 100 ? 15.301 16.498 1.814 1.00 49.59 100 ASN A O 1
ATOM 791 N N . LYS A 1 101 ? 13.628 17.348 0.579 1.00 55.69 101 LYS A N 1
ATOM 792 C CA . LYS A 1 101 ? 12.802 17.764 1.727 1.00 55.69 101 LYS A CA 1
ATOM 793 C C . LYS A 1 101 ? 12.268 16.554 2.505 1.00 55.69 101 LYS A C 1
ATOM 795 O O . LYS A 1 101 ? 12.212 16.594 3.731 1.00 55.69 101 LYS A O 1
ATOM 800 N N . LEU A 1 102 ? 11.935 15.464 1.817 1.00 53.62 102 LEU A N 1
ATOM 801 C CA . LEU A 1 102 ? 11.461 14.206 2.387 1.00 53.62 102 LEU A CA 1
ATOM 802 C C . LEU A 1 102 ? 12.578 13.463 3.118 1.00 53.62 102 LEU A C 1
ATOM 804 O O . LEU A 1 102 ? 12.366 13.027 4.243 1.00 53.62 102 LEU A O 1
ATOM 808 N N . ALA A 1 103 ? 13.765 13.364 2.522 1.00 55.34 103 ALA A N 1
ATOM 809 C CA . ALA A 1 103 ? 14.961 12.845 3.170 1.00 55.34 103 ALA A CA 1
ATOM 810 C C . ALA A 1 103 ? 15.293 13.670 4.417 1.00 55.34 103 ALA A C 1
ATOM 812 O O . ALA A 1 103 ? 15.531 13.077 5.460 1.00 55.34 103 ALA A O 1
ATOM 813 N N . ALA A 1 104 ? 15.190 15.003 4.360 1.00 59.44 104 ALA A N 1
ATOM 814 C CA . ALA A 1 104 ? 15.387 15.878 5.516 1.00 59.44 104 ALA A CA 1
ATOM 815 C C . ALA A 1 104 ? 14.291 15.727 6.594 1.00 59.44 104 ALA A C 1
ATOM 817 O O . ALA A 1 104 ? 14.583 15.779 7.786 1.00 59.44 104 ALA A O 1
ATOM 818 N N . GLN A 1 105 ? 13.024 15.520 6.217 1.00 58.34 105 GLN A N 1
ATOM 819 C CA . GLN A 1 105 ? 11.929 15.254 7.164 1.00 58.34 105 GLN A CA 1
ATOM 820 C C . GLN A 1 105 ? 12.068 13.882 7.825 1.00 58.34 105 GLN A C 1
ATOM 822 O O . GLN A 1 105 ? 11.896 13.766 9.038 1.00 58.34 105 GLN A O 1
ATOM 827 N N . ILE A 1 106 ? 12.411 12.859 7.044 1.00 58.44 106 ILE A N 1
ATOM 828 C CA . ILE A 1 106 ? 12.719 11.516 7.534 1.00 58.44 106 ILE A CA 1
ATOM 829 C C . ILE A 1 106 ? 13.948 11.582 8.449 1.00 58.44 106 ILE A C 1
ATOM 831 O O . ILE A 1 106 ? 13.911 11.041 9.546 1.00 58.44 106 ILE A O 1
ATOM 835 N N . GLU A 1 107 ? 14.982 12.336 8.074 1.00 56.44 107 GLU A N 1
ATOM 836 C CA . GLU A 1 107 ? 16.165 12.601 8.898 1.00 56.44 107 GLU A CA 1
ATOM 837 C C . GLU A 1 107 ? 15.797 13.322 10.200 1.00 56.44 107 GLU A C 1
ATOM 839 O O . GLU A 1 107 ? 16.380 13.021 11.231 1.00 56.44 107 GLU A O 1
ATOM 844 N N . LYS A 1 108 ? 14.774 14.186 10.215 1.00 62.03 108 LYS A N 1
ATOM 845 C CA . LYS A 1 108 ? 14.265 14.836 11.436 1.00 62.03 108 LYS A CA 1
ATOM 846 C C . LYS A 1 108 ? 13.499 13.875 12.354 1.00 62.03 108 LYS A C 1
ATOM 848 O O . LYS A 1 108 ? 13.658 13.947 13.570 1.00 62.03 108 LYS A O 1
ATOM 853 N N . ILE A 1 109 ? 12.694 12.974 11.783 1.00 59.94 109 ILE A N 1
ATOM 854 C CA . ILE A 1 109 ? 11.971 11.914 12.513 1.00 59.94 109 ILE A CA 1
ATOM 855 C C . ILE A 1 109 ? 12.965 10.900 13.108 1.00 59.94 109 ILE A C 1
ATOM 857 O O . ILE A 1 109 ? 12.817 10.470 14.250 1.00 59.94 109 ILE A O 1
ATOM 861 N N . ILE A 1 110 ? 14.014 10.567 12.357 1.00 53.28 110 ILE A N 1
ATOM 862 C CA . ILE A 1 110 ? 15.091 9.657 12.767 1.00 53.28 110 ILE A CA 1
ATOM 863 C C . ILE A 1 110 ? 16.053 10.340 13.760 1.00 53.28 110 ILE A C 1
ATOM 865 O O . ILE A 1 110 ? 16.500 9.732 14.726 1.00 53.28 110 ILE A O 1
ATOM 869 N N . ALA A 1 111 ? 16.333 11.636 13.609 1.00 53.34 111 ALA A N 1
ATOM 870 C CA . ALA A 1 111 ? 17.173 12.384 14.547 1.00 53.34 111 ALA A CA 1
ATOM 871 C C . ALA A 1 111 ? 16.539 12.506 15.943 1.00 53.34 111 ALA A C 1
ATOM 873 O O . ALA A 1 111 ? 17.261 12.574 16.934 1.00 53.34 111 ALA A O 1
ATOM 874 N N . GLN A 1 112 ? 15.204 12.484 16.042 1.00 55.66 112 GLN A N 1
ATOM 875 C CA . GLN A 1 112 ? 14.496 12.421 17.327 1.00 55.66 112 GLN A CA 1
ATOM 876 C C . GLN A 1 112 ? 14.671 11.079 18.058 1.00 55.66 112 GLN A C 1
ATOM 878 O O . GLN A 1 112 ? 14.408 11.020 19.256 1.00 55.66 112 GLN A O 1
ATOM 883 N N . THR A 1 113 ? 15.112 10.015 17.375 1.00 56.41 113 THR A N 1
ATOM 884 C CA . THR A 1 113 ? 15.274 8.670 17.957 1.00 56.41 113 THR A CA 1
ATOM 885 C C . THR A 1 113 ? 16.693 8.346 18.446 1.00 56.41 113 THR A C 1
ATOM 887 O O . THR A 1 113 ? 16.854 7.337 19.121 1.00 56.41 113 THR A O 1
ATOM 890 N N . GLY A 1 114 ? 17.679 9.229 18.230 1.00 42.88 114 GLY A N 1
ATOM 891 C CA . GLY A 1 114 ? 18.979 9.207 18.922 1.00 42.88 114 GLY A CA 1
ATOM 892 C C . GLY A 1 114 ? 19.984 8.121 18.485 1.00 42.88 114 GLY A C 1
ATOM 893 O O . GLY A 1 114 ? 19.965 7.014 18.998 1.00 42.88 114 GLY A O 1
ATOM 894 N N . GLU A 1 115 ? 20.926 8.538 17.628 1.00 47.59 115 GLU A N 1
ATOM 895 C CA . GLU A 1 115 ? 22.276 7.996 17.329 1.00 47.59 115 GLU A CA 1
ATOM 896 C C . GLU A 1 115 ? 22.524 6.603 16.681 1.00 47.59 115 GLU A C 1
ATOM 898 O O . GLU A 1 115 ? 21.927 5.582 16.992 1.00 47.59 115 GLU A O 1
ATOM 903 N N . VAL A 1 116 ? 23.601 6.620 15.865 1.00 44.62 116 VAL A N 1
ATOM 904 C CA . VAL A 1 116 ? 24.425 5.547 15.255 1.00 44.62 116 VAL A CA 1
ATOM 905 C C . VAL A 1 116 ? 23.967 4.984 13.896 1.00 44.62 116 VAL A C 1
ATOM 907 O O . VAL A 1 116 ? 22.888 4.431 13.756 1.00 44.62 116 VAL A O 1
ATOM 910 N N . THR A 1 117 ? 24.850 5.148 12.890 1.00 57.56 117 THR A N 1
ATOM 911 C CA . THR A 1 117 ? 24.847 4.590 11.514 1.00 57.56 117 THR A CA 1
ATOM 912 C C . THR A 1 117 ? 23.590 3.821 11.120 1.00 57.56 117 THR A C 1
ATOM 914 O O . THR A 1 117 ? 23.577 2.591 11.100 1.00 57.56 117 THR A O 1
ATOM 917 N N . ASP A 1 118 ? 22.542 4.570 10.803 1.00 70.44 118 ASP A N 1
ATOM 918 C CA . ASP A 1 118 ? 21.231 3.995 10.563 1.00 70.44 118 ASP A CA 1
ATOM 919 C C . ASP A 1 118 ? 21.233 3.178 9.252 1.00 70.44 118 ASP A C 1
ATOM 921 O O . ASP A 1 118 ? 21.515 3.743 8.184 1.00 70.44 118 ASP A O 1
ATOM 925 N N . PRO A 1 119 ? 20.923 1.867 9.288 1.00 80.69 119 PRO A N 1
ATOM 926 C CA . PRO A 1 119 ? 20.691 1.068 8.087 1.00 80.69 119 PRO A CA 1
ATOM 927 C C . PRO A 1 119 ? 19.681 1.720 7.132 1.00 80.69 119 PRO A C 1
ATOM 929 O O . PRO A 1 119 ? 19.840 1.618 5.915 1.00 80.69 119 PRO A O 1
ATOM 932 N N . VAL A 1 120 ? 18.706 2.475 7.659 1.00 80.44 120 VAL A N 1
ATOM 933 C CA . VAL A 1 120 ? 17.778 3.290 6.860 1.00 80.44 120 VAL A CA 1
ATOM 934 C C . VAL A 1 120 ? 18.537 4.336 6.048 1.00 80.44 120 VAL A C 1
ATOM 936 O O . VAL A 1 120 ? 18.265 4.514 4.866 1.00 80.44 120 VAL A O 1
ATOM 939 N N . ARG A 1 121 ? 19.523 5.018 6.639 1.00 79.94 121 ARG A N 1
ATOM 940 C CA . ARG A 1 121 ? 20.289 6.071 5.959 1.00 79.94 121 ARG A CA 1
ATOM 941 C C . ARG A 1 121 ? 21.143 5.515 4.826 1.00 79.94 121 ARG A C 1
ATOM 943 O O . ARG A 1 121 ? 21.239 6.153 3.778 1.00 79.94 121 ARG A O 1
ATOM 950 N N . ASN A 1 122 ? 21.759 4.350 5.024 1.00 86.06 122 ASN A N 1
ATOM 951 C CA . ASN A 1 122 ? 22.509 3.681 3.960 1.00 86.06 122 ASN A CA 1
ATOM 952 C C . ASN A 1 122 ? 21.574 3.267 2.821 1.00 86.06 122 ASN A C 1
ATOM 954 O O . ASN A 1 122 ? 21.848 3.597 1.671 1.00 86.06 122 ASN A O 1
ATOM 958 N N . TYR A 1 123 ? 20.425 2.677 3.153 1.00 87.25 123 TYR A N 1
ATOM 959 C CA . TYR A 1 123 ? 19.406 2.309 2.175 1.00 87.25 123 TYR A CA 1
ATOM 960 C C . TYR A 1 123 ? 18.897 3.518 1.370 1.00 87.25 123 TYR A C 1
ATOM 962 O O . TYR A 1 123 ? 18.876 3.482 0.142 1.00 87.25 123 TYR A O 1
ATOM 970 N N . LEU A 1 124 ? 18.562 4.633 2.031 1.00 85.94 124 LEU A N 1
ATOM 971 C CA . LEU A 1 124 ? 18.102 5.855 1.357 1.00 85.94 124 LEU A CA 1
ATOM 972 C C . LEU A 1 124 ? 19.167 6.449 0.421 1.00 85.94 124 LEU A C 1
ATOM 974 O O . LEU A 1 124 ? 18.833 6.956 -0.650 1.00 85.94 124 LEU A O 1
ATOM 978 N N . LYS A 1 125 ? 20.449 6.371 0.799 1.00 84.88 125 LYS A N 1
ATOM 979 C CA . LYS A 1 125 ? 21.561 6.790 -0.067 1.00 84.88 125 LYS A CA 1
ATOM 980 C C . LYS A 1 125 ? 21.731 5.872 -1.273 1.00 84.88 125 LYS A C 1
ATOM 982 O O . LYS A 1 125 ? 22.044 6.369 -2.348 1.00 84.88 125 LYS A O 1
ATOM 987 N N . GLU A 1 126 ? 21.559 4.564 -1.104 1.00 86.81 126 GLU A N 1
ATOM 988 C CA . GLU A 1 126 ? 21.662 3.591 -2.196 1.00 86.81 126 GLU A CA 1
ATOM 989 C C . GLU A 1 126 ? 20.565 3.806 -3.236 1.00 86.81 126 GLU A C 1
ATOM 991 O O . GLU A 1 126 ? 20.876 3.965 -4.415 1.00 86.81 126 GLU A O 1
ATOM 996 N N . ILE A 1 127 ? 19.304 3.920 -2.808 1.00 87.56 127 ILE A N 1
ATOM 997 C CA . ILE A 1 127 ? 18.187 4.147 -3.738 1.00 87.56 127 ILE A CA 1
ATOM 998 C C . ILE A 1 127 ? 18.219 5.543 -4.373 1.00 87.56 127 ILE A C 1
ATOM 1000 O O . ILE A 1 127 ? 17.690 5.740 -5.460 1.00 87.56 127 ILE A O 1
ATOM 1004 N N . GLY A 1 128 ? 18.833 6.522 -3.701 1.00 81.69 128 GLY A N 1
ATOM 1005 C CA . GLY A 1 128 ? 18.979 7.885 -4.212 1.00 81.69 128 GLY A CA 1
ATOM 1006 C C . GLY A 1 128 ? 20.027 8.031 -5.318 1.00 81.69 128 GLY A C 1
ATOM 1007 O O . GLY A 1 128 ? 20.067 9.074 -5.960 1.00 81.69 128 GLY A O 1
ATOM 1008 N N . ARG A 1 129 ? 20.875 7.016 -5.540 1.00 86.69 129 ARG A N 1
ATOM 1009 C CA . ARG A 1 129 ? 21.858 6.991 -6.639 1.00 86.69 129 ARG A CA 1
ATOM 1010 C C . ARG A 1 129 ? 21.268 6.532 -7.969 1.00 86.69 129 ARG A C 1
ATOM 1012 O O . ARG A 1 129 ? 21.933 6.685 -8.984 1.00 86.69 129 ARG A O 1
ATOM 1019 N N . ILE A 1 130 ? 20.090 5.912 -7.945 1.00 87.44 130 ILE A N 1
ATOM 1020 C CA . ILE A 1 130 ? 19.432 5.394 -9.142 1.00 87.44 130 ILE A CA 1
ATOM 1021 C C . ILE A 1 130 ? 18.620 6.529 -9.767 1.00 87.44 130 ILE A C 1
ATOM 1023 O O . ILE A 1 130 ? 17.841 7.198 -9.077 1.00 87.44 130 ILE A O 1
ATOM 1027 N N . ASP A 1 131 ? 18.817 6.739 -11.065 1.00 86.56 131 ASP A N 1
ATOM 1028 C CA . ASP A 1 131 ? 18.115 7.767 -11.824 1.00 86.56 131 ASP A CA 1
ATOM 1029 C C . ASP A 1 131 ? 16.630 7.420 -11.999 1.00 86.56 131 ASP A C 1
ATOM 1031 O O . ASP A 1 131 ? 16.226 6.254 -12.025 1.00 86.56 131 ASP A O 1
ATOM 1035 N N . LEU A 1 132 ? 15.803 8.461 -12.092 1.00 88.38 132 LEU A N 1
ATOM 1036 C CA . LEU A 1 132 ? 14.378 8.313 -12.370 1.00 88.38 132 LEU A CA 1
ATOM 1037 C C . LEU A 1 132 ? 14.181 7.940 -13.839 1.00 88.38 132 LEU A C 1
ATOM 1039 O O . LEU A 1 132 ? 14.880 8.451 -14.712 1.00 88.38 132 LEU A O 1
ATOM 1043 N N . LEU A 1 133 ? 13.204 7.075 -14.099 1.00 90.06 133 LEU A N 1
ATOM 1044 C CA . LEU A 1 133 ? 12.837 6.685 -15.454 1.00 90.06 133 LEU A CA 1
ATOM 1045 C C . LEU A 1 133 ? 11.881 7.707 -16.064 1.00 90.06 133 LEU A C 1
ATOM 1047 O O . LEU A 1 133 ? 10.974 8.217 -15.408 1.00 90.06 133 LEU A O 1
ATOM 1051 N N . THR A 1 134 ? 12.048 7.949 -17.355 1.00 90.75 134 THR A N 1
ATOM 1052 C CA . THR A 1 134 ? 11.049 8.633 -18.176 1.00 90.75 134 THR A CA 1
ATOM 1053 C C . THR A 1 134 ? 9.916 7.678 -18.563 1.00 90.75 134 THR A C 1
ATOM 1055 O O . THR A 1 134 ? 10.084 6.457 -18.591 1.00 90.75 134 THR A O 1
ATOM 1058 N N . ALA A 1 135 ? 8.754 8.223 -18.936 1.00 86.25 135 ALA A N 1
ATOM 1059 C CA . ALA A 1 135 ? 7.608 7.412 -19.361 1.00 86.25 135 ALA A CA 1
ATOM 1060 C C . ALA A 1 135 ? 7.931 6.499 -20.565 1.00 86.25 135 ALA A C 1
ATOM 1062 O O . ALA A 1 135 ? 7.447 5.371 -20.649 1.00 86.25 135 ALA A O 1
ATOM 1063 N N . GLU A 1 136 ? 8.780 6.953 -21.492 1.00 89.19 136 GLU A N 1
ATOM 1064 C CA . GLU A 1 136 ? 9.220 6.144 -22.635 1.00 89.19 136 GLU A CA 1
ATOM 1065 C C . GLU A 1 136 ? 10.117 4.978 -22.198 1.00 89.19 136 GLU A C 1
ATOM 1067 O O . GLU A 1 136 ? 9.965 3.848 -22.679 1.00 89.19 136 GLU A O 1
ATOM 1072 N N . GLU A 1 137 ? 11.019 5.225 -21.245 1.00 91.50 137 GLU A N 1
ATOM 1073 C CA . GLU A 1 137 ? 11.892 4.200 -20.678 1.00 91.50 137 GLU A CA 1
ATOM 1074 C C . GLU A 1 137 ? 11.097 3.158 -19.891 1.00 91.50 137 GLU A C 1
ATOM 1076 O O . GLU A 1 137 ? 11.347 1.963 -20.074 1.00 91.50 137 GLU A O 1
ATOM 1081 N N . GLU A 1 138 ? 10.099 3.570 -19.101 1.00 90.94 138 GLU A N 1
ATOM 1082 C CA . GLU A 1 138 ? 9.181 2.661 -18.401 1.00 90.94 138 GLU A CA 1
ATOM 1083 C C . GLU A 1 138 ? 8.497 1.700 -19.377 1.00 90.94 138 GLU A C 1
ATOM 1085 O O . GLU A 1 138 ? 8.497 0.486 -19.160 1.00 90.94 138 GLU A O 1
ATOM 1090 N N . ILE A 1 139 ? 7.971 2.216 -20.493 1.00 90.88 139 ILE A N 1
ATOM 1091 C CA . ILE A 1 139 ? 7.331 1.398 -21.532 1.00 90.88 139 ILE A CA 1
ATOM 1092 C C . ILE A 1 139 ? 8.352 0.449 -22.171 1.00 90.88 139 ILE A C 1
ATOM 1094 O O . ILE A 1 139 ? 8.052 -0.722 -22.424 1.00 90.88 139 ILE A O 1
ATOM 1098 N N . SER A 1 140 ? 9.571 0.927 -22.437 1.00 93.44 140 SER A N 1
ATOM 1099 C CA . SER A 1 140 ? 10.634 0.105 -23.023 1.00 93.44 140 SER A CA 1
ATOM 1100 C C . SER A 1 140 ? 11.042 -1.054 -22.104 1.00 93.44 140 SER A C 1
ATOM 1102 O O . SER A 1 140 ? 11.250 -2.178 -22.572 1.00 93.44 140 SER A O 1
ATOM 1104 N N . LEU A 1 141 ? 11.113 -0.802 -20.794 1.00 93.38 141 LEU A N 1
ATOM 1105 C CA . LEU A 1 141 ? 11.438 -1.797 -19.782 1.00 93.38 141 LEU A CA 1
ATOM 1106 C C . LEU A 1 141 ? 10.275 -2.764 -19.593 1.00 93.38 141 LEU A C 1
ATOM 1108 O O . LEU A 1 141 ? 10.506 -3.968 -19.603 1.00 93.38 141 LEU A O 1
ATOM 1112 N N . ALA A 1 142 ? 9.035 -2.275 -19.534 1.00 91.44 142 ALA A N 1
ATOM 1113 C CA . ALA A 1 142 ? 7.840 -3.109 -19.426 1.00 91.44 142 ALA A CA 1
ATOM 1114 C C . ALA A 1 142 ? 7.736 -4.122 -20.580 1.00 91.44 142 ALA A C 1
ATOM 1116 O O . ALA A 1 142 ? 7.497 -5.305 -20.342 1.00 91.44 142 ALA A O 1
ATOM 1117 N N . LYS A 1 143 ? 8.029 -3.707 -21.821 1.00 92.88 143 LYS A N 1
ATOM 1118 C CA . LYS A 1 143 ? 8.101 -4.618 -22.981 1.00 92.88 143 LYS A CA 1
ATOM 1119 C C . LYS A 1 143 ? 9.156 -5.714 -22.807 1.00 92.88 143 LYS A C 1
ATOM 1121 O O . LYS A 1 143 ? 8.927 -6.867 -23.163 1.00 92.88 143 LYS A O 1
ATOM 1126 N N . LYS A 1 144 ? 10.325 -5.370 -22.262 1.00 93.56 144 LYS A N 1
ATOM 1127 C CA . LYS A 1 144 ? 11.397 -6.343 -21.990 1.00 93.56 144 LYS A CA 1
ATOM 1128 C C . LYS A 1 144 ? 11.036 -7.281 -20.835 1.00 93.56 144 LYS A C 1
ATOM 1130 O O . LYS A 1 144 ? 11.408 -8.451 -20.878 1.00 93.56 144 LYS A O 1
ATOM 1135 N N . VAL A 1 145 ? 10.312 -6.792 -19.828 1.00 92.69 145 VAL A N 1
ATOM 1136 C CA . VAL A 1 145 ? 9.789 -7.604 -18.718 1.00 92.69 145 VAL A CA 1
ATOM 1137 C C . VAL A 1 145 ? 8.768 -8.619 -19.227 1.00 92.69 145 VAL A C 1
ATOM 1139 O O . VAL A 1 145 ? 8.869 -9.791 -18.874 1.00 92.69 145 VAL A O 1
ATOM 1142 N N . GLU A 1 146 ? 7.858 -8.209 -20.114 1.00 90.19 146 GLU A N 1
ATOM 1143 C CA . GLU A 1 146 ? 6.899 -9.100 -20.786 1.00 90.19 146 GLU A CA 1
ATOM 1144 C C . GLU A 1 146 ? 7.614 -10.197 -21.596 1.00 90.19 146 GLU A C 1
ATOM 1146 O O . GLU A 1 146 ? 7.200 -11.353 -21.591 1.00 90.19 146 GLU A O 1
ATOM 1151 N N . ALA A 1 147 ? 8.752 -9.864 -22.214 1.00 91.44 147 ALA A N 1
ATOM 1152 C CA . ALA A 1 147 ? 9.627 -10.824 -22.892 1.00 91.44 147 ALA A CA 1
ATOM 1153 C C . ALA A 1 147 ? 10.459 -11.717 -21.938 1.00 91.44 147 ALA A C 1
ATOM 1155 O O . ALA A 1 147 ? 11.256 -12.531 -22.402 1.00 91.44 147 ALA A O 1
ATOM 1156 N N . GLY A 1 148 ? 10.304 -11.578 -20.616 1.00 91.88 148 GLY A N 1
ATOM 1157 C CA . GLY A 1 148 ? 10.978 -12.398 -19.605 1.00 91.88 148 GLY A CA 1
ATOM 1158 C C . GLY A 1 148 ? 12.363 -11.902 -19.171 1.00 91.88 148 GLY A C 1
ATOM 1159 O O . GLY A 1 148 ? 13.106 -12.648 -18.531 1.00 91.88 148 GLY A O 1
ATOM 1160 N N . SER A 1 149 ? 12.746 -10.661 -19.491 1.00 94.62 149 SER A N 1
ATOM 1161 C CA . SER A 1 149 ? 14.040 -10.104 -19.078 1.00 94.62 149 SER A CA 1
ATOM 1162 C C . SER A 1 149 ? 14.085 -9.818 -17.573 1.00 94.62 149 SER A C 1
ATOM 1164 O O . SER A 1 149 ? 13.441 -8.896 -17.064 1.00 94.62 149 SER A O 1
ATOM 1166 N N . ILE A 1 150 ? 14.911 -10.585 -16.858 1.00 93.69 150 ILE A N 1
ATOM 1167 C CA . ILE A 1 150 ? 15.155 -10.407 -15.418 1.00 93.69 150 ILE A CA 1
ATOM 1168 C C . ILE A 1 150 ? 15.853 -9.068 -15.142 1.00 93.69 150 ILE A C 1
ATOM 1170 O O . ILE A 1 150 ? 15.537 -8.397 -14.161 1.00 93.69 150 ILE A O 1
ATOM 1174 N N . GLU A 1 151 ? 16.773 -8.657 -16.015 1.00 94.44 151 GLU A N 1
ATOM 1175 C CA . GLU A 1 151 ? 17.510 -7.399 -15.877 1.00 94.44 151 GLU A CA 1
ATOM 1176 C C . GLU A 1 151 ? 16.587 -6.186 -16.022 1.00 94.44 151 GLU A C 1
ATOM 1178 O O . GLU A 1 151 ? 16.616 -5.294 -15.178 1.00 94.44 151 GLU A O 1
ATOM 1183 N N . ALA A 1 152 ? 15.688 -6.194 -17.013 1.00 94.00 152 ALA A N 1
ATOM 1184 C CA . ALA A 1 152 ? 14.702 -5.128 -17.172 1.00 94.00 152 ALA A CA 1
ATOM 1185 C C . ALA A 1 152 ? 13.753 -5.043 -15.969 1.00 94.00 152 ALA A C 1
ATOM 1187 O O . ALA A 1 152 ? 13.435 -3.947 -15.513 1.00 94.00 152 ALA A O 1
ATOM 1188 N N . LYS A 1 153 ? 13.345 -6.192 -15.413 1.00 93.62 153 LYS A N 1
ATOM 1189 C CA . LYS A 1 153 ? 12.502 -6.249 -14.211 1.00 93.62 153 LYS A CA 1
ATOM 1190 C C . LYS A 1 153 ? 13.214 -5.649 -13.005 1.00 93.62 153 LYS A C 1
ATOM 1192 O O . LYS A 1 153 ? 12.610 -4.883 -12.254 1.00 93.62 153 LYS A O 1
ATOM 1197 N N . LYS A 1 154 ? 14.484 -6.011 -12.816 1.00 94.56 154 LYS A N 1
ATOM 1198 C CA . LYS A 1 154 ? 15.316 -5.484 -11.737 1.00 94.56 154 LYS A CA 1
ATOM 1199 C C . LYS A 1 154 ? 15.461 -3.970 -11.876 1.00 94.56 154 LYS A C 1
ATOM 1201 O O . LYS A 1 154 ? 15.130 -3.267 -10.932 1.00 94.56 154 LYS A O 1
ATOM 1206 N N . HIS A 1 155 ? 15.819 -3.489 -13.063 1.00 94.25 155 HIS A N 1
ATOM 1207 C CA . HIS A 1 155 ? 15.986 -2.064 -13.338 1.00 94.25 155 HIS A CA 1
ATOM 1208 C C . HIS A 1 155 ? 14.691 -1.262 -13.120 1.00 94.25 155 HIS A C 1
ATOM 1210 O O . HIS A 1 155 ? 14.700 -0.254 -12.419 1.00 94.25 155 HIS A O 1
ATOM 1216 N N . LEU A 1 156 ? 13.554 -1.753 -13.635 1.00 93.94 156 LEU A N 1
ATOM 1217 C CA . LEU A 1 156 ? 12.246 -1.111 -13.451 1.00 93.94 156 LEU A CA 1
ATOM 1218 C C . LEU A 1 156 ? 11.833 -1.057 -11.972 1.00 93.94 156 LEU A C 1
ATOM 1220 O O . LEU A 1 156 ? 11.251 -0.073 -11.522 1.00 93.94 156 LEU A O 1
ATOM 1224 N N . THR A 1 157 ? 12.162 -2.096 -11.200 1.00 94.44 157 THR A N 1
ATOM 1225 C CA . THR A 1 157 ? 11.901 -2.132 -9.754 1.00 94.44 157 THR A CA 1
ATOM 1226 C C . THR A 1 157 ? 12.826 -1.173 -8.999 1.00 94.44 157 THR A C 1
ATOM 1228 O O . THR A 1 157 ? 12.356 -0.416 -8.157 1.00 94.44 157 THR A O 1
ATOM 1231 N N . GLU A 1 158 ? 14.124 -1.176 -9.308 1.00 93.00 158 GLU A N 1
ATOM 1232 C CA . GLU A 1 158 ? 15.153 -0.362 -8.648 1.00 93.00 158 GLU A CA 1
ATOM 1233 C C . GLU A 1 158 ? 14.901 1.142 -8.807 1.00 93.00 158 GLU A C 1
ATOM 1235 O O . GLU A 1 158 ? 14.921 1.872 -7.814 1.00 93.00 158 GLU A O 1
ATOM 1240 N N . ALA A 1 159 ? 14.555 1.589 -10.015 1.00 92.56 159 ALA A N 1
ATOM 1241 C CA . ALA A 1 159 ? 14.210 2.986 -10.278 1.00 92.56 159 ALA A CA 1
ATOM 1242 C C . ALA A 1 159 ? 12.988 3.472 -9.477 1.00 92.56 159 ALA A C 1
ATOM 1244 O O . ALA A 1 159 ? 12.890 4.644 -9.114 1.00 92.56 159 ALA A O 1
ATOM 1245 N N . ASN A 1 160 ? 12.073 2.559 -9.140 1.00 93.38 160 ASN A N 1
ATOM 1246 C CA . ASN A 1 160 ? 10.832 2.861 -8.430 1.00 93.38 160 ASN A CA 1
ATOM 1247 C C . ASN A 1 160 ? 10.901 2.604 -6.913 1.00 93.38 160 ASN A C 1
ATOM 1249 O O . ASN A 1 160 ? 9.898 2.754 -6.213 1.00 93.38 160 ASN A O 1
ATOM 1253 N N . LEU A 1 161 ? 12.070 2.281 -6.347 1.00 91.81 161 LEU A N 1
ATOM 1254 C CA . LEU A 1 161 ? 12.214 2.083 -4.894 1.00 91.81 161 LEU A CA 1
ATOM 1255 C C . LEU A 1 161 ? 11.888 3.349 -4.086 1.00 91.81 161 LEU A C 1
ATOM 1257 O O . LEU A 1 161 ? 11.416 3.270 -2.950 1.00 91.81 161 LEU A O 1
ATOM 1261 N N . ARG A 1 162 ? 12.090 4.534 -4.675 1.00 90.38 162 ARG A N 1
ATOM 1262 C CA . ARG A 1 162 ? 11.778 5.827 -4.042 1.00 90.38 162 ARG A CA 1
ATOM 1263 C C . ARG A 1 162 ? 10.273 6.003 -3.808 1.00 90.38 162 ARG A C 1
ATOM 1265 O O . ARG A 1 162 ? 9.885 6.531 -2.763 1.00 90.38 162 ARG A O 1
ATOM 1272 N N . LEU A 1 163 ? 9.439 5.490 -4.716 1.00 88.81 163 LEU A N 1
ATOM 1273 C CA . LEU A 1 163 ? 7.980 5.472 -4.574 1.00 88.81 163 LEU A CA 1
ATOM 1274 C C . LEU A 1 163 ? 7.544 4.637 -3.360 1.00 88.81 163 LEU A C 1
ATOM 1276 O O . LEU A 1 163 ? 6.658 5.029 -2.604 1.00 88.81 163 LEU A O 1
ATOM 1280 N N . VAL A 1 164 ? 8.205 3.504 -3.106 1.00 91.56 164 VAL A N 1
ATOM 1281 C CA . VAL A 1 164 ? 7.883 2.658 -1.944 1.00 91.56 164 VAL A CA 1
ATOM 1282 C C . VAL A 1 164 ? 8.109 3.415 -0.640 1.00 91.56 164 VAL A C 1
ATOM 1284 O O . VAL A 1 164 ? 7.255 3.392 0.246 1.00 91.56 164 VAL A O 1
ATOM 1287 N N . VAL A 1 165 ? 9.228 4.134 -0.530 1.00 89.69 165 VAL A N 1
ATOM 1288 C CA . VAL A 1 165 ? 9.551 4.940 0.656 1.00 89.69 165 VAL A CA 1
ATOM 1289 C C . VAL A 1 165 ? 8.526 6.061 0.857 1.00 89.69 165 VAL A C 1
ATOM 1291 O O . VAL A 1 165 ? 8.064 6.277 1.984 1.00 89.69 165 VAL A O 1
ATOM 1294 N N . SER A 1 166 ? 8.129 6.753 -0.217 1.00 85.44 166 SER A N 1
ATOM 1295 C CA . SER A 1 166 ? 7.159 7.854 -0.142 1.00 85.44 166 SER A CA 1
ATOM 1296 C C . SER A 1 166 ? 5.762 7.386 0.288 1.00 85.44 166 SER A C 1
ATOM 1298 O O . SER A 1 166 ? 5.058 8.130 0.977 1.00 85.44 166 SER A O 1
ATOM 1300 N N . ILE A 1 167 ? 5.380 6.147 -0.032 1.00 84.38 167 ILE A N 1
ATOM 1301 C CA . ILE A 1 167 ? 4.129 5.527 0.426 1.00 84.38 167 ILE A CA 1
ATOM 1302 C C . ILE A 1 167 ? 4.274 5.006 1.862 1.00 84.38 167 ILE A C 1
ATOM 1304 O O . ILE A 1 167 ? 3.423 5.287 2.713 1.00 84.38 167 ILE A O 1
ATOM 1308 N N . ALA A 1 168 ? 5.362 4.292 2.165 1.00 86.81 168 ALA A N 1
ATOM 1309 C CA . ALA A 1 168 ? 5.603 3.663 3.464 1.00 86.81 168 ALA A CA 1
ATOM 1310 C C . ALA A 1 168 ? 5.669 4.674 4.616 1.00 86.81 168 ALA A C 1
ATOM 1312 O O . ALA A 1 168 ? 5.217 4.366 5.722 1.00 86.81 168 ALA A O 1
ATOM 1313 N N . LYS A 1 169 ? 6.136 5.908 4.363 1.00 85.19 169 LYS A N 1
ATOM 1314 C CA . LYS A 1 169 ? 6.196 6.975 5.381 1.00 85.19 169 LYS A CA 1
ATOM 1315 C C . LYS A 1 169 ? 4.852 7.214 6.078 1.00 85.19 169 LYS A C 1
ATOM 1317 O O . LYS A 1 169 ? 4.806 7.498 7.271 1.00 85.19 169 LYS A O 1
ATOM 1322 N N . LYS A 1 170 ? 3.737 7.046 5.354 1.00 81.00 170 LYS A N 1
ATOM 1323 C CA . LYS A 1 170 ? 2.379 7.261 5.877 1.00 81.00 170 LYS A CA 1
ATOM 1324 C C . LYS A 1 170 ? 1.991 6.228 6.936 1.00 81.00 170 LYS A C 1
ATOM 1326 O O . LYS A 1 170 ? 0.996 6.434 7.630 1.00 81.00 170 LYS A O 1
ATOM 1331 N N . TYR A 1 171 ? 2.718 5.110 7.020 1.00 83.62 171 TYR A N 1
ATOM 1332 C CA . TYR A 1 171 ? 2.454 3.955 7.883 1.00 83.62 171 TYR A CA 1
ATOM 1333 C C . TYR A 1 171 ? 3.409 3.831 9.073 1.00 83.62 171 TYR A C 1
ATOM 1335 O O . TYR A 1 171 ? 3.268 2.895 9.861 1.00 83.62 171 TYR A O 1
ATOM 1343 N N . ILE A 1 172 ? 4.313 4.797 9.254 1.00 84.75 172 ILE A N 1
ATOM 1344 C CA . ILE A 1 172 ? 5.184 4.875 10.428 1.00 84.75 172 ILE A CA 1
ATOM 1345 C C . ILE A 1 172 ? 4.329 4.950 11.704 1.00 84.75 172 ILE A C 1
ATOM 1347 O O . ILE A 1 172 ? 3.289 5.609 11.743 1.00 84.75 172 ILE A O 1
ATOM 1351 N N . GLY A 1 173 ? 4.754 4.237 12.751 1.00 79.75 173 GLY A N 1
ATOM 1352 C CA . GLY A 1 173 ? 4.067 4.225 14.046 1.00 79.75 173 GLY A CA 1
ATOM 1353 C C . GLY A 1 173 ? 2.839 3.309 14.121 1.00 79.75 173 GLY A C 1
ATOM 1354 O O . GLY A 1 173 ? 2.096 3.375 15.096 1.00 79.75 173 GLY A O 1
ATOM 1355 N N . ARG A 1 174 ? 2.609 2.432 13.130 1.00 83.31 174 ARG A N 1
ATOM 1356 C CA . ARG A 1 174 ? 1.507 1.441 13.135 1.00 83.31 174 ARG A CA 1
ATOM 1357 C C . ARG A 1 174 ? 1.884 0.062 13.696 1.00 83.31 174 ARG A C 1
ATOM 1359 O O . ARG A 1 174 ? 1.166 -0.903 13.459 1.00 83.31 174 ARG A O 1
ATOM 1366 N N . GLY A 1 175 ? 2.988 -0.028 14.438 1.00 83.81 175 GLY A N 1
ATOM 1367 C CA . GLY A 1 175 ? 3.428 -1.248 15.131 1.00 83.81 175 GLY A CA 1
ATOM 1368 C C . GLY A 1 175 ? 4.514 -2.062 14.420 1.00 83.81 175 GLY A C 1
ATOM 1369 O O . GLY A 1 175 ? 5.080 -2.951 15.042 1.00 83.81 175 GLY A O 1
ATOM 1370 N N . LEU A 1 176 ? 4.858 -1.740 13.167 1.00 88.62 176 LEU A N 1
ATOM 1371 C CA . LEU A 1 176 ? 6.023 -2.309 12.474 1.00 88.62 176 LEU A CA 1
ATOM 1372 C C . LEU A 1 176 ? 7.157 -1.276 12.330 1.00 88.62 176 LEU A C 1
ATOM 1374 O O . LEU A 1 176 ? 6.862 -0.090 12.124 1.00 88.62 176 LEU A O 1
ATOM 1378 N N . PRO A 1 177 ? 8.435 -1.701 12.404 1.00 90.25 177 PRO A N 1
ATOM 1379 C CA . PRO A 1 177 ? 9.589 -0.866 12.074 1.00 90.25 177 PRO A CA 1
ATOM 1380 C C . PRO A 1 177 ? 9.523 -0.318 10.644 1.00 90.25 177 PRO A C 1
ATOM 1382 O O . PRO A 1 177 ? 8.975 -0.945 9.739 1.00 90.25 177 PRO A O 1
ATOM 1385 N N . PHE A 1 178 ? 10.125 0.850 10.413 1.00 89.25 178 PHE A N 1
ATOM 1386 C CA . PHE A 1 178 ? 10.060 1.506 9.104 1.00 89.25 178 PHE A CA 1
ATOM 1387 C C . PHE A 1 178 ? 10.738 0.703 7.983 1.00 89.25 178 PHE A C 1
ATOM 1389 O O . PHE A 1 178 ? 10.194 0.621 6.884 1.00 89.25 178 PHE A O 1
ATOM 1396 N N . LEU A 1 179 ? 11.876 0.060 8.266 1.00 91.19 179 LEU A N 1
ATOM 1397 C CA . LEU A 1 179 ? 12.543 -0.827 7.307 1.00 91.19 179 LEU A CA 1
ATOM 1398 C C . LEU A 1 179 ? 11.642 -1.991 6.904 1.00 91.19 179 LEU A C 1
ATOM 1400 O O . LEU A 1 179 ? 11.533 -2.286 5.721 1.00 91.19 179 LEU A O 1
ATOM 1404 N N . ASP A 1 180 ? 10.937 -2.596 7.855 1.00 92.75 180 ASP A N 1
ATOM 1405 C CA . ASP A 1 180 ? 10.050 -3.723 7.570 1.00 92.75 180 ASP A CA 1
ATOM 1406 C C . ASP A 1 180 ? 8.879 -3.289 6.679 1.00 92.75 180 ASP A C 1
ATOM 1408 O O . ASP A 1 180 ? 8.546 -3.978 5.715 1.00 92.75 180 ASP A O 1
ATOM 1412 N N . LEU A 1 181 ? 8.316 -2.096 6.914 1.00 91.94 181 LEU A N 1
ATOM 1413 C CA . LEU A 1 181 ? 7.301 -1.510 6.029 1.00 91.94 181 LEU A CA 1
ATOM 1414 C C . LEU A 1 181 ? 7.834 -1.309 4.603 1.00 91.94 181 LEU A C 1
ATOM 1416 O O . LEU A 1 181 ? 7.142 -1.640 3.641 1.00 91.94 181 LEU A O 1
ATOM 1420 N N . ILE A 1 182 ? 9.059 -0.793 4.458 1.00 93.00 182 ILE A N 1
ATOM 1421 C CA . ILE A 1 182 ? 9.703 -0.626 3.148 1.00 93.00 182 ILE A CA 1
ATOM 1422 C C . ILE A 1 182 ? 9.897 -1.986 2.476 1.00 93.00 182 ILE A C 1
ATOM 1424 O O . ILE A 1 182 ? 9.572 -2.137 1.303 1.00 93.00 182 ILE A O 1
ATOM 1428 N N . GLN A 1 183 ? 10.372 -2.993 3.207 1.00 95.50 183 GLN A N 1
ATOM 1429 C CA . GLN A 1 183 ? 10.634 -4.316 2.647 1.00 95.50 183 GLN A CA 1
ATOM 1430 C C . GLN A 1 183 ? 9.354 -5.012 2.181 1.00 95.50 183 GLN A C 1
ATOM 1432 O O . GLN A 1 183 ? 9.339 -5.615 1.107 1.00 95.50 183 GLN A O 1
ATOM 1437 N N . GLU A 1 184 ? 8.263 -4.906 2.936 1.00 95.62 184 GLU A N 1
ATOM 1438 C CA . GLU A 1 184 ? 6.965 -5.435 2.509 1.00 95.62 184 GLU A CA 1
ATOM 1439 C C . GLU A 1 184 ? 6.400 -4.642 1.320 1.00 95.62 184 GLU A C 1
ATOM 1441 O O . GLU A 1 184 ? 5.890 -5.232 0.366 1.00 95.62 184 GLU A O 1
ATOM 1446 N N . GLY A 1 185 ? 6.592 -3.320 1.296 1.00 94.88 185 GLY A N 1
ATOM 1447 C CA . GLY A 1 185 ? 6.281 -2.482 0.138 1.00 94.88 185 GLY A CA 1
ATOM 1448 C C . GLY A 1 185 ? 7.075 -2.862 -1.117 1.00 94.88 185 GLY A C 1
ATOM 1449 O O . GLY A 1 185 ? 6.493 -2.963 -2.195 1.00 94.88 185 GLY A O 1
ATOM 1450 N N . ASN A 1 186 ? 8.367 -3.172 -0.979 1.00 96.31 186 ASN A N 1
ATOM 1451 C CA . ASN A 1 186 ? 9.238 -3.629 -2.066 1.00 96.31 186 ASN A CA 1
ATOM 1452 C C . ASN A 1 186 ? 8.748 -4.963 -2.650 1.00 96.31 186 ASN A C 1
ATOM 1454 O O . ASN A 1 186 ? 8.753 -5.146 -3.867 1.00 96.31 186 ASN A O 1
ATOM 1458 N N . LYS A 1 187 ? 8.247 -5.886 -1.813 1.00 95.44 187 LYS A N 1
ATOM 1459 C CA . LYS A 1 187 ? 7.592 -7.115 -2.301 1.00 95.44 187 LYS A CA 1
ATOM 1460 C C . LYS A 1 187 ? 6.323 -6.803 -3.097 1.00 95.44 187 LYS A C 1
ATOM 1462 O O . LYS A 1 187 ? 6.062 -7.466 -4.100 1.00 95.44 187 LYS A O 1
ATOM 1467 N N . GLY A 1 188 ? 5.547 -5.805 -2.668 1.00 94.00 188 GLY A N 1
ATOM 1468 C CA . GLY A 1 188 ? 4.398 -5.288 -3.416 1.00 94.00 188 GLY A CA 1
ATOM 1469 C C . GLY A 1 188 ? 4.804 -4.720 -4.776 1.00 94.00 188 GLY A C 1
ATOM 1470 O O . GLY A 1 188 ? 4.230 -5.102 -5.793 1.00 94.00 188 GLY A O 1
ATOM 1471 N N . LEU A 1 189 ? 5.849 -3.891 -4.812 1.00 95.25 189 LEU A N 1
ATOM 1472 C CA . LEU A 1 189 ? 6.387 -3.315 -6.044 1.00 95.25 189 LEU A CA 1
ATOM 1473 C C . LEU A 1 189 ? 6.845 -4.395 -7.033 1.00 95.25 189 LEU A C 1
ATOM 1475 O O . LEU A 1 189 ? 6.478 -4.335 -8.198 1.00 95.25 189 LEU A O 1
ATOM 1479 N N . ILE A 1 190 ? 7.569 -5.424 -6.579 1.00 94.88 190 ILE A N 1
ATOM 1480 C CA . ILE A 1 190 ? 8.006 -6.529 -7.452 1.00 94.88 190 ILE A CA 1
ATOM 1481 C C . ILE A 1 190 ? 6.806 -7.219 -8.119 1.00 94.88 190 ILE A C 1
ATOM 1483 O O . ILE A 1 190 ? 6.858 -7.518 -9.313 1.00 94.88 190 ILE A O 1
ATOM 1487 N N . ARG A 1 191 ? 5.715 -7.444 -7.372 1.00 92.00 191 ARG A N 1
ATOM 1488 C CA . ARG A 1 191 ? 4.468 -8.009 -7.922 1.00 92.00 191 ARG A CA 1
ATOM 1489 C C . ARG A 1 191 ? 3.806 -7.064 -8.922 1.00 92.00 191 ARG A C 1
ATOM 1491 O O . ARG A 1 191 ? 3.266 -7.536 -9.919 1.00 92.00 191 ARG A O 1
ATOM 1498 N N . ALA A 1 192 ? 3.856 -5.755 -8.674 1.00 90.56 192 ALA A N 1
ATOM 1499 C CA . ALA A 1 192 ? 3.379 -4.755 -9.624 1.00 90.56 192 ALA A CA 1
ATOM 1500 C C . ALA A 1 192 ? 4.176 -4.823 -10.932 1.00 90.56 192 ALA A C 1
ATOM 1502 O O . ALA A 1 192 ? 3.580 -4.894 -11.999 1.00 90.56 192 ALA A O 1
ATOM 1503 N N . THR A 1 193 ? 5.507 -4.897 -10.856 1.00 93.06 193 THR A N 1
ATOM 1504 C CA . THR A 1 193 ? 6.387 -5.011 -12.027 1.00 93.06 193 THR A CA 1
ATOM 1505 C C . THR A 1 193 ? 6.080 -6.253 -12.867 1.00 93.06 193 THR A C 1
ATOM 1507 O O . THR A 1 193 ? 6.101 -6.185 -14.090 1.00 93.06 193 THR A O 1
ATOM 1510 N N . GLU A 1 194 ? 5.767 -7.389 -12.234 1.00 90.31 194 GLU A N 1
ATOM 1511 C CA . GLU A 1 194 ? 5.408 -8.631 -12.942 1.00 90.31 194 GLU A CA 1
ATOM 1512 C C . GLU A 1 194 ? 4.080 -8.543 -13.695 1.00 90.31 194 GLU A C 1
ATOM 1514 O O . GLU A 1 194 ? 3.909 -9.197 -14.720 1.00 90.31 194 GLU A O 1
ATOM 1519 N N . LYS A 1 195 ? 3.127 -7.776 -13.163 1.00 87.94 195 LYS A N 1
ATOM 1520 C CA . LYS A 1 195 ? 1.743 -7.726 -13.650 1.00 87.94 195 LYS A CA 1
ATOM 1521 C C . LYS A 1 195 ? 1.408 -6.432 -14.380 1.00 87.94 195 LYS A C 1
ATOM 1523 O O . LYS A 1 195 ? 0.233 -6.167 -14.620 1.00 87.94 195 LYS A O 1
ATOM 1528 N N . TYR A 1 196 ? 2.394 -5.586 -14.640 1.00 89.19 196 TYR A N 1
ATOM 1529 C CA . TYR A 1 196 ? 2.168 -4.295 -15.264 1.00 89.19 196 TYR A CA 1
ATOM 1530 C C . TYR A 1 196 ? 1.950 -4.450 -16.770 1.00 89.19 196 TYR A C 1
ATOM 1532 O O . TYR A 1 196 ? 2.762 -5.064 -17.460 1.00 89.19 196 TYR A O 1
ATOM 1540 N N . ASP A 1 197 ? 0.870 -3.856 -17.277 1.00 87.69 197 ASP A N 1
ATOM 1541 C CA . ASP A 1 197 ? 0.566 -3.809 -18.706 1.00 87.69 197 ASP A CA 1
ATOM 1542 C C . ASP A 1 197 ? 0.628 -2.367 -19.220 1.00 87.69 197 ASP A C 1
ATOM 1544 O O . ASP A 1 197 ? -0.243 -1.538 -18.949 1.00 87.69 197 ASP A O 1
ATOM 1548 N N . TRP A 1 198 ? 1.664 -2.087 -20.006 1.00 87.12 198 TRP A N 1
ATOM 1549 C CA . TRP A 1 198 ? 1.925 -0.781 -20.607 1.00 87.12 198 TRP A CA 1
ATOM 1550 C C . TRP A 1 198 ? 0.908 -0.406 -21.698 1.00 87.12 198 TRP A C 1
ATOM 1552 O O . TRP A 1 198 ? 0.775 0.770 -22.033 1.00 87.12 198 TRP A O 1
ATOM 1562 N N . ARG A 1 199 ? 0.161 -1.372 -22.259 1.00 87.06 199 ARG A N 1
ATOM 1563 C CA . ARG A 1 199 ? -0.837 -1.114 -23.319 1.00 87.06 199 ARG A CA 1
ATOM 1564 C C . ARG A 1 199 ? -2.055 -0.347 -22.815 1.00 87.06 199 ARG A C 1
ATOM 1566 O O . ARG A 1 199 ? -2.781 0.238 -23.614 1.00 87.06 199 ARG A O 1
ATOM 1573 N N . ARG A 1 200 ? -2.277 -0.349 -21.500 1.00 75.88 200 ARG A N 1
ATOM 1574 C CA . ARG A 1 200 ? -3.420 0.308 -20.858 1.00 75.88 200 ARG A CA 1
ATOM 1575 C C . ARG A 1 200 ? -3.283 1.829 -20.768 1.00 75.88 200 ARG A C 1
ATOM 1577 O O . ARG A 1 200 ? -4.271 2.492 -20.483 1.00 75.88 200 ARG A O 1
ATOM 1584 N N . GLY A 1 201 ? -2.096 2.380 -21.030 1.00 78.56 201 GLY A N 1
ATOM 1585 C CA . GLY A 1 201 ? -1.877 3.828 -21.128 1.00 78.56 201 GLY A CA 1
ATOM 1586 C C . GLY A 1 201 ? -1.789 4.576 -19.793 1.00 78.56 201 GLY A C 1
ATOM 1587 O O . GLY A 1 201 ? -1.750 5.802 -19.795 1.00 78.56 201 GLY A O 1
ATOM 1588 N N . PHE A 1 202 ? -1.735 3.868 -18.664 1.00 79.75 202 PHE A N 1
ATOM 1589 C CA . PHE A 1 202 ? -1.479 4.462 -17.350 1.00 79.75 202 PHE A CA 1
ATOM 1590 C C . PHE A 1 202 ? 0.017 4.479 -17.031 1.00 79.75 202 PHE A C 1
ATOM 1592 O O . PHE A 1 202 ? 0.751 3.613 -17.501 1.00 79.75 202 PHE A O 1
ATOM 1599 N N . LYS A 1 203 ? 0.457 5.427 -16.193 1.00 85.00 203 LYS A N 1
ATOM 1600 C CA . LYS A 1 203 ? 1.826 5.446 -15.654 1.00 85.00 203 LYS A CA 1
ATOM 1601 C C . LYS A 1 203 ? 2.060 4.247 -14.729 1.00 85.00 203 LYS A C 1
ATOM 1603 O O . LYS A 1 203 ? 1.137 3.794 -14.042 1.00 85.00 203 LYS A O 1
ATOM 1608 N N . PHE A 1 204 ? 3.303 3.769 -14.653 1.00 87.25 204 PHE A N 1
ATOM 1609 C CA . PHE A 1 204 ? 3.647 2.640 -13.786 1.00 87.25 204 PHE A CA 1
ATOM 1610 C C . PHE A 1 204 ? 3.411 2.955 -12.302 1.00 87.25 204 PHE A C 1
ATOM 1612 O O . PHE A 1 204 ? 2.884 2.117 -11.567 1.00 87.25 204 PHE A O 1
ATOM 1619 N N . SER A 1 205 ? 3.726 4.181 -11.876 1.00 86.38 205 SER A N 1
ATOM 1620 C CA . SER A 1 205 ? 3.546 4.649 -10.498 1.00 86.38 205 SER A CA 1
ATOM 1621 C C . SER A 1 205 ? 2.108 4.482 -9.995 1.00 86.38 205 SER A C 1
ATOM 1623 O O . SER A 1 205 ? 1.898 3.926 -8.917 1.00 86.38 205 SER A O 1
ATOM 1625 N N . THR A 1 206 ? 1.108 4.853 -10.801 1.00 82.56 206 THR A N 1
ATOM 1626 C CA . THR A 1 206 ? -0.323 4.723 -10.469 1.00 82.56 206 THR A CA 1
ATOM 1627 C C . THR A 1 206 ? -0.710 3.278 -10.149 1.00 82.56 206 THR A C 1
ATOM 1629 O O . THR A 1 206 ? -1.420 3.009 -9.174 1.00 82.56 206 THR A O 1
ATOM 1632 N N . TYR A 1 207 ? -0.212 2.335 -10.950 1.00 83.75 207 TYR A N 1
ATOM 1633 C CA . TYR A 1 207 ? -0.460 0.910 -10.756 1.00 83.75 207 TYR A CA 1
ATOM 1634 C C . TYR A 1 207 ? 0.304 0.362 -9.545 1.00 83.75 207 TYR A C 1
ATOM 1636 O O . TYR A 1 207 ? -0.266 -0.335 -8.701 1.00 83.75 207 TYR A O 1
ATOM 1644 N N . ALA A 1 208 ? 1.586 0.712 -9.421 1.00 89.12 208 ALA A N 1
ATOM 1645 C CA . ALA A 1 208 ? 2.457 0.250 -8.347 1.00 89.12 208 ALA A CA 1
ATOM 1646 C C . ALA A 1 208 ? 1.968 0.691 -6.961 1.00 89.12 208 ALA A C 1
ATOM 1648 O O . ALA A 1 208 ? 2.015 -0.106 -6.020 1.00 89.12 208 ALA A O 1
ATOM 1649 N N . THR A 1 209 ? 1.431 1.909 -6.832 1.00 87.25 209 THR A N 1
ATOM 1650 C CA . THR A 1 209 ? 0.915 2.441 -5.563 1.00 87.25 209 THR A CA 1
ATOM 1651 C C . THR A 1 209 ? -0.103 1.509 -4.909 1.00 87.25 209 THR A C 1
ATOM 1653 O O . THR A 1 209 ? -0.045 1.298 -3.694 1.00 87.25 209 THR A O 1
ATOM 1656 N N . TRP A 1 210 ? -0.998 0.895 -5.690 1.00 84.12 210 TRP A N 1
ATOM 1657 C CA . TRP A 1 210 ? -1.991 -0.044 -5.162 1.00 84.12 210 TRP A CA 1
ATOM 1658 C C . TRP A 1 210 ? -1.328 -1.283 -4.545 1.00 84.12 210 TRP A C 1
ATOM 1660 O O . TRP A 1 210 ? -1.575 -1.611 -3.381 1.00 84.12 210 TRP A O 1
ATOM 1670 N N . TRP A 1 211 ? -0.418 -1.922 -5.285 1.00 87.62 211 TRP A N 1
ATOM 1671 C CA . TRP A 1 211 ? 0.296 -3.121 -4.838 1.00 87.62 211 TRP A CA 1
ATOM 1672 C C . TRP A 1 211 ? 1.184 -2.862 -3.620 1.00 87.62 211 TRP A C 1
ATOM 1674 O O . TRP A 1 211 ? 1.230 -3.686 -2.704 1.00 87.62 211 TRP A O 1
ATOM 1684 N N . ILE A 1 212 ? 1.864 -1.714 -3.587 1.00 88.19 212 ILE A N 1
ATOM 1685 C CA . ILE A 1 212 ? 2.708 -1.301 -2.461 1.00 88.19 212 ILE A CA 1
ATOM 1686 C C . ILE A 1 212 ? 1.842 -1.100 -1.215 1.00 88.19 212 ILE A C 1
ATOM 1688 O O . ILE A 1 212 ? 2.120 -1.661 -0.155 1.00 88.19 212 ILE A O 1
ATOM 1692 N N . ARG A 1 213 ? 0.753 -0.334 -1.337 1.00 86.38 213 ARG A N 1
ATOM 1693 C CA . ARG A 1 213 ? -0.145 -0.020 -0.219 1.00 86.38 213 ARG A CA 1
ATOM 1694 C C . ARG A 1 213 ? -0.814 -1.266 0.350 1.00 86.38 213 ARG A C 1
ATOM 1696 O O . ARG A 1 213 ? -0.924 -1.399 1.572 1.00 86.38 213 ARG A O 1
ATOM 1703 N N . GLN A 1 214 ? -1.232 -2.173 -0.528 1.00 85.81 214 GLN A N 1
ATOM 1704 C CA . GLN A 1 214 ? -1.833 -3.444 -0.154 1.00 85.81 214 GLN A CA 1
ATOM 1705 C C . GLN A 1 214 ? -0.837 -4.320 0.607 1.00 85.81 214 GLN A C 1
ATOM 1707 O O . GLN A 1 214 ? -1.152 -4.797 1.697 1.00 85.81 214 GLN A O 1
ATOM 1712 N N . ALA A 1 215 ? 0.384 -4.474 0.084 1.00 91.12 215 ALA A N 1
ATOM 1713 C CA . ALA A 1 215 ? 1.424 -5.265 0.735 1.00 91.12 215 ALA A CA 1
ATOM 1714 C C . ALA A 1 215 ? 1.764 -4.724 2.133 1.00 91.12 215 ALA A C 1
ATOM 1716 O O . ALA A 1 215 ? 1.789 -5.488 3.097 1.00 91.12 215 ALA A O 1
ATOM 1717 N N . ILE A 1 216 ? 1.915 -3.402 2.268 1.00 88.44 216 ILE A N 1
ATOM 1718 C CA . ILE A 1 216 ? 2.178 -2.747 3.556 1.00 88.44 216 ILE A CA 1
ATOM 1719 C C . ILE A 1 216 ? 1.009 -2.941 4.531 1.00 88.44 216 ILE A C 1
ATOM 1721 O O . ILE A 1 216 ? 1.209 -3.337 5.678 1.00 88.44 216 ILE A O 1
ATOM 1725 N N . THR A 1 217 ? -0.227 -2.687 4.095 1.00 87.44 217 THR A N 1
ATOM 1726 C CA . THR A 1 217 ? -1.414 -2.798 4.963 1.00 87.44 217 THR A CA 1
ATOM 1727 C C . THR A 1 217 ? -1.630 -4.237 5.426 1.00 87.44 217 THR A C 1
ATOM 1729 O O . THR A 1 217 ? -1.941 -4.474 6.596 1.00 87.44 217 THR A O 1
ATOM 1732 N N . ARG A 1 218 ? -1.406 -5.205 4.532 1.00 88.06 218 ARG A N 1
ATOM 1733 C CA . ARG A 1 218 ? -1.470 -6.631 4.842 1.00 88.06 218 ARG A CA 1
ATOM 1734 C C . ARG A 1 218 ? -0.392 -7.046 5.835 1.00 88.06 218 ARG A C 1
ATOM 1736 O O . ARG A 1 218 ? -0.711 -7.715 6.813 1.00 88.06 218 ARG A O 1
ATOM 1743 N N . ALA A 1 219 ? 0.847 -6.599 5.640 1.00 91.81 219 ALA A N 1
ATOM 1744 C CA . ALA A 1 219 ? 1.936 -6.870 6.571 1.00 91.81 219 ALA A CA 1
ATOM 1745 C C . ALA A 1 219 ? 1.642 -6.327 7.974 1.00 91.81 219 ALA A C 1
ATOM 1747 O O . ALA A 1 219 ? 1.812 -7.042 8.958 1.00 91.81 219 ALA A O 1
ATOM 1748 N N . ILE A 1 220 ? 1.109 -5.105 8.074 1.00 87.75 220 ILE A N 1
ATOM 1749 C CA . ILE A 1 220 ? 0.692 -4.529 9.360 1.00 87.75 220 ILE A CA 1
ATOM 1750 C C . ILE A 1 220 ? -0.385 -5.399 10.017 1.00 87.75 220 ILE A C 1
ATOM 1752 O O . ILE A 1 220 ? -0.282 -5.716 11.198 1.00 87.75 220 ILE A O 1
ATOM 1756 N N . ALA A 1 221 ? -1.406 -5.822 9.270 1.00 86.88 221 ALA A N 1
ATOM 1757 C CA . ALA A 1 221 ? -2.452 -6.684 9.817 1.00 86.88 221 ALA A CA 1
ATOM 1758 C C . ALA A 1 221 ? -1.906 -8.045 10.287 1.00 86.88 221 ALA A C 1
ATOM 1760 O O . ALA A 1 221 ? -2.366 -8.578 11.297 1.00 86.88 221 ALA A O 1
ATOM 1761 N N . ASP A 1 222 ? -0.926 -8.592 9.567 1.00 88.88 222 ASP A N 1
ATOM 1762 C CA . ASP A 1 222 ? -0.406 -9.935 9.788 1.00 88.88 222 ASP A CA 1
ATOM 1763 C C . ASP A 1 222 ? 0.694 -10.020 10.862 1.00 88.88 222 ASP A C 1
ATOM 1765 O O . ASP A 1 222 ? 0.777 -11.053 11.535 1.00 88.88 222 ASP A O 1
ATOM 1769 N N . GLN A 1 223 ? 1.519 -8.974 11.006 1.00 90.62 223 GLN A N 1
ATOM 1770 C CA . GLN A 1 223 ? 2.774 -8.988 11.773 1.00 90.62 223 GLN A CA 1
ATOM 1771 C C . GLN A 1 223 ? 2.885 -7.896 12.851 1.00 90.62 223 GLN A C 1
ATOM 1773 O O . GLN A 1 223 ? 3.712 -8.036 13.745 1.00 90.62 223 GLN A O 1
ATOM 1778 N N . ALA A 1 224 ? 2.085 -6.819 12.819 1.00 87.94 224 ALA A N 1
ATOM 1779 C CA . ALA A 1 224 ? 2.286 -5.683 13.737 1.00 87.94 224 ALA A CA 1
ATOM 1780 C C . ALA A 1 224 ? 1.967 -5.984 15.211 1.00 87.94 224 ALA A C 1
ATOM 1782 O O . ALA A 1 224 ? 2.232 -5.157 16.081 1.00 87.94 224 ALA A O 1
ATOM 1783 N N . ARG A 1 225 ? 1.352 -7.133 15.504 1.00 87.62 225 ARG A N 1
ATOM 1784 C CA . ARG A 1 225 ? 0.988 -7.547 16.862 1.00 87.62 225 ARG A CA 1
ATOM 1785 C C . ARG A 1 225 ? 1.740 -8.807 17.245 1.00 87.62 225 ARG A C 1
ATOM 1787 O O . ARG A 1 225 ? 1.891 -9.714 16.432 1.00 87.62 225 ARG A O 1
ATOM 1794 N N . THR A 1 226 ? 2.113 -8.898 18.520 1.00 87.94 226 THR A N 1
ATOM 1795 C CA . THR A 1 226 ? 2.748 -10.091 19.097 1.00 87.94 226 THR A CA 1
ATOM 1796 C C . THR A 1 226 ? 1.880 -11.337 18.917 1.00 87.94 226 THR A C 1
ATOM 1798 O O . THR A 1 226 ? 2.394 -12.417 18.638 1.00 87.94 226 THR A O 1
ATOM 1801 N N . ILE A 1 227 ? 0.557 -11.185 19.041 1.00 88.50 227 ILE A N 1
ATOM 1802 C CA . ILE A 1 227 ? -0.412 -12.245 18.769 1.00 88.50 227 ILE A CA 1
ATOM 1803 C C . ILE A 1 227 ? -1.102 -11.948 17.440 1.00 88.50 227 ILE A C 1
ATOM 1805 O O . ILE A 1 227 ? -1.748 -10.914 17.268 1.00 88.50 227 ILE A O 1
ATOM 1809 N N . ARG A 1 228 ? -0.987 -12.890 16.501 1.00 90.25 228 ARG A N 1
ATOM 1810 C CA . ARG A 1 228 ? -1.590 -12.788 15.172 1.00 90.25 228 ARG A CA 1
ATOM 1811 C C . ARG A 1 228 ? -3.116 -12.771 15.258 1.00 90.25 228 ARG A C 1
ATOM 1813 O O . ARG A 1 228 ? -3.732 -13.719 15.746 1.00 90.25 228 ARG A O 1
ATOM 1820 N N . ILE A 1 229 ? -3.718 -11.744 14.668 1.00 87.62 229 ILE A N 1
ATOM 1821 C CA . ILE A 1 229 ? -5.167 -11.619 14.492 1.00 87.62 229 ILE A CA 1
ATOM 1822 C C . ILE A 1 229 ? -5.493 -11.808 13.000 1.00 87.62 229 ILE A C 1
ATOM 1824 O O . ILE A 1 229 ? -4.776 -11.281 12.153 1.00 87.62 229 ILE A O 1
ATOM 1828 N N . PRO A 1 230 ? -6.556 -12.544 12.630 1.00 89.56 230 PRO A N 1
ATOM 1829 C CA . PRO A 1 230 ? -6.973 -12.656 11.232 1.00 89.56 230 PRO A CA 1
ATOM 1830 C C . PRO A 1 230 ? -7.326 -11.302 10.588 1.00 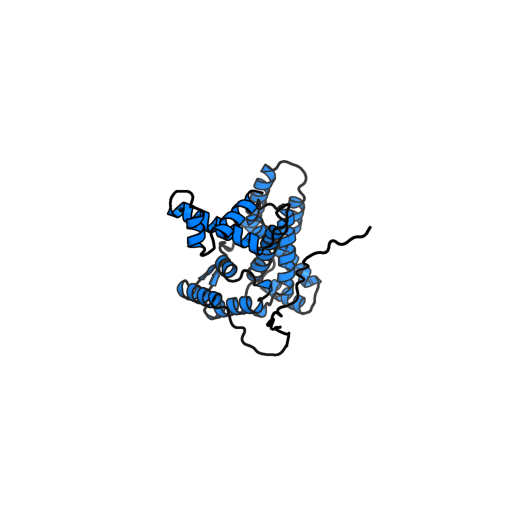89.56 230 PRO A C 1
ATOM 1832 O O . PRO A 1 230 ? -7.957 -10.458 11.225 1.00 89.56 230 PRO A O 1
ATOM 1835 N N . VAL A 1 231 ? -7.025 -11.133 9.294 1.00 81.38 231 VAL A N 1
ATOM 1836 C CA . VAL A 1 231 ? -7.213 -9.868 8.545 1.00 81.38 231 VAL A CA 1
ATOM 1837 C C . VAL A 1 231 ? -8.643 -9.315 8.646 1.00 81.38 231 VAL A C 1
ATOM 1839 O O . VAL A 1 231 ? -8.831 -8.154 8.998 1.00 81.38 231 VAL A O 1
ATOM 1842 N N . HIS A 1 232 ? -9.668 -10.156 8.469 1.00 81.50 232 HIS A N 1
ATOM 1843 C CA . HIS A 1 232 ? -11.075 -9.732 8.569 1.00 81.50 232 HIS A CA 1
ATOM 1844 C C . HIS A 1 232 ? -11.454 -9.168 9.955 1.00 81.50 232 HIS A C 1
ATOM 1846 O O . HIS A 1 232 ? -12.359 -8.334 10.077 1.00 81.50 232 HIS A O 1
ATOM 1852 N N . MET A 1 233 ? -10.773 -9.604 11.021 1.00 86.25 233 MET A N 1
ATOM 1853 C CA . MET A 1 233 ? -10.962 -9.048 12.362 1.00 86.25 233 MET A CA 1
ATOM 1854 C C . MET A 1 233 ? -10.273 -7.688 12.494 1.00 86.25 233 MET A C 1
ATOM 1856 O O . MET A 1 233 ? -10.873 -6.776 13.056 1.00 86.25 233 MET A O 1
ATOM 1860 N N . VAL A 1 234 ? -9.082 -7.512 11.911 1.00 83.25 234 VAL A N 1
ATOM 1861 C CA . VAL A 1 234 ? -8.377 -6.216 11.847 1.00 83.25 234 VAL A CA 1
ATOM 1862 C C . VAL A 1 234 ? -9.188 -5.175 11.068 1.00 83.25 234 VAL A C 1
ATOM 1864 O O . VAL A 1 234 ? -9.343 -4.040 11.517 1.00 83.25 234 VAL A O 1
ATOM 1867 N N . GLU A 1 235 ? -9.790 -5.557 9.944 1.00 78.31 235 GLU A N 1
ATOM 1868 C CA . GLU A 1 235 ? -10.704 -4.683 9.202 1.00 78.31 235 GLU A CA 1
ATOM 1869 C C . GLU A 1 235 ? -11.929 -4.286 10.025 1.00 78.31 235 GLU A C 1
ATOM 1871 O O . GLU A 1 235 ? -12.337 -3.123 10.017 1.00 78.31 235 GLU A O 1
ATOM 1876 N N . THR A 1 236 ? -12.514 -5.246 10.749 1.00 83.12 236 THR A N 1
ATOM 1877 C CA . THR A 1 236 ? -13.661 -4.986 11.626 1.00 83.12 236 THR A CA 1
ATOM 1878 C C . THR A 1 236 ? -13.274 -4.007 12.737 1.00 83.12 236 THR A C 1
ATOM 1880 O O . THR A 1 236 ? -14.011 -3.053 12.980 1.00 83.12 236 THR A O 1
ATOM 1883 N N . ILE A 1 237 ? -12.098 -4.184 13.352 1.00 85.06 237 ILE A N 1
ATOM 1884 C CA . ILE A 1 237 ? -11.530 -3.256 14.340 1.00 85.06 237 ILE A CA 1
ATOM 1885 C C . ILE A 1 237 ? -11.427 -1.846 13.738 1.00 85.06 237 ILE A C 1
ATOM 1887 O O . ILE A 1 237 ? -11.980 -0.895 14.288 1.00 85.06 237 ILE A O 1
ATOM 1891 N N . ASN A 1 238 ? -10.809 -1.701 12.564 1.00 82.81 238 ASN A N 1
ATOM 1892 C CA . ASN A 1 238 ? -10.639 -0.397 11.916 1.00 82.81 238 ASN A CA 1
ATOM 1893 C C . ASN A 1 238 ? -11.976 0.274 11.556 1.00 82.81 238 ASN A C 1
ATOM 1895 O O . ASN A 1 238 ? -12.112 1.491 11.711 1.00 82.81 238 ASN A O 1
ATOM 1899 N N . LYS A 1 239 ? -12.980 -0.496 11.113 1.00 80.88 239 LYS A N 1
ATOM 1900 C CA . LYS A 1 239 ? -14.339 0.010 10.837 1.00 80.88 239 LYS A CA 1
ATOM 1901 C C . LYS A 1 239 ? -15.025 0.518 12.105 1.00 80.88 239 LYS A C 1
ATOM 1903 O O . LYS A 1 239 ? -15.611 1.603 12.080 1.00 80.88 239 LYS A O 1
ATOM 1908 N N . VAL A 1 240 ? -14.910 -0.222 13.208 1.00 85.06 240 VAL A N 1
ATOM 1909 C CA . VAL A 1 240 ? -15.430 0.181 14.524 1.00 85.06 240 VAL A CA 1
ATOM 1910 C C . VAL A 1 240 ? -14.754 1.468 14.997 1.00 85.06 240 VAL A C 1
ATOM 1912 O O . VAL A 1 240 ? -15.451 2.422 15.336 1.00 85.06 240 VAL A O 1
ATOM 1915 N N . TYR A 1 241 ? -13.424 1.565 14.920 1.00 84.00 241 TYR A N 1
ATOM 1916 C CA . TYR A 1 241 ? -12.697 2.775 15.322 1.00 84.00 241 TYR A CA 1
ATOM 1917 C C . TYR A 1 241 ? -12.979 3.991 14.426 1.00 84.00 241 TYR A C 1
ATOM 1919 O O . TYR A 1 241 ? -13.133 5.096 14.948 1.00 84.00 241 TYR A O 1
ATOM 1927 N N . ARG A 1 242 ? -13.101 3.827 13.098 1.00 82.88 242 ARG A N 1
ATOM 1928 C CA . ARG A 1 242 ? -13.518 4.926 12.199 1.00 82.88 242 ARG A CA 1
ATOM 1929 C C . ARG A 1 242 ? -14.913 5.432 12.539 1.00 82.88 242 ARG A C 1
ATOM 1931 O O . ARG A 1 242 ? -15.125 6.640 12.601 1.00 82.88 242 ARG A O 1
ATOM 1938 N N . THR A 1 243 ? -15.847 4.512 12.757 1.00 83.81 243 THR A N 1
ATOM 1939 C CA . THR A 1 243 ? -17.239 4.857 13.064 1.00 83.81 243 THR A CA 1
ATOM 1940 C C . THR A 1 243 ? -17.343 5.526 14.424 1.00 83.81 243 THR A C 1
ATOM 1942 O O . THR A 1 243 ? -18.008 6.549 14.539 1.00 83.81 243 THR A O 1
ATOM 1945 N N . SER A 1 244 ? -16.612 5.014 15.417 1.00 84.00 244 SER A N 1
ATOM 1946 C CA . SER A 1 244 ? -16.496 5.637 16.732 1.00 84.00 244 SER A CA 1
ATOM 1947 C C . SER A 1 244 ? -16.000 7.081 16.614 1.00 84.00 244 SER A C 1
ATOM 1949 O O . SER A 1 244 ? -16.719 7.988 17.012 1.00 84.00 244 SER A O 1
ATOM 1951 N N . ARG A 1 245 ? -14.873 7.335 15.925 1.00 84.31 245 ARG A N 1
ATOM 1952 C CA . ARG A 1 245 ? -14.358 8.704 15.704 1.00 84.31 245 ARG A CA 1
ATOM 1953 C C . ARG A 1 245 ? -15.368 9.623 15.008 1.00 84.31 245 ARG A C 1
ATOM 1955 O O . ARG A 1 245 ? -15.532 10.771 15.413 1.00 84.31 245 ARG A O 1
ATOM 1962 N N . ARG A 1 246 ? -16.065 9.120 13.982 1.00 84.62 246 ARG A N 1
ATOM 1963 C CA . ARG A 1 246 ? -17.108 9.872 13.265 1.00 84.62 246 ARG A CA 1
ATOM 1964 C C . ARG A 1 246 ? -18.286 10.225 14.177 1.00 84.62 246 ARG A C 1
ATOM 1966 O O . ARG A 1 246 ? -18.797 11.340 14.108 1.00 84.62 246 ARG A O 1
ATOM 1973 N N . LEU A 1 247 ? -18.724 9.290 15.018 1.00 88.19 247 LEU A N 1
ATOM 1974 C CA . LEU A 1 247 ? -19.805 9.513 15.977 1.00 88.19 247 LEU A CA 1
ATOM 1975 C C . LEU A 1 247 ? -19.378 10.460 17.099 1.00 88.19 247 LEU A C 1
ATOM 1977 O O . LEU A 1 247 ? -20.158 11.340 17.446 1.00 88.19 247 LEU A O 1
ATOM 1981 N N . THR A 1 248 ? -18.139 10.364 17.589 1.00 90.00 248 THR A N 1
ATOM 1982 C CA . THR A 1 248 ? -17.582 11.322 18.554 1.00 90.00 248 THR A CA 1
ATOM 1983 C C . THR A 1 248 ? -17.645 12.747 18.011 1.00 90.00 248 THR A C 1
ATOM 1985 O O . THR A 1 248 ? -18.074 13.654 18.718 1.00 90.00 248 THR A O 1
ATOM 1988 N N . GLN A 1 249 ? -17.292 12.945 16.736 1.00 88.31 249 GLN A N 1
ATOM 1989 C CA . GLN A 1 249 ? -17.353 14.262 16.099 1.00 88.31 249 GLN A CA 1
ATOM 1990 C C . GLN A 1 249 ? -18.791 14.787 15.954 1.00 88.31 249 GLN A C 1
ATOM 1992 O O . GLN A 1 249 ? -19.021 15.980 16.125 1.00 88.31 249 GLN A O 1
ATOM 1997 N N . LYS A 1 250 ? -19.764 13.914 15.660 1.00 90.00 250 LYS A N 1
ATOM 1998 C CA . LYS A 1 250 ? -21.180 14.299 15.523 1.00 90.00 250 LYS A CA 1
ATOM 1999 C C . LYS A 1 250 ? -21.870 14.565 16.863 1.00 90.00 250 LYS A C 1
ATOM 2001 O O . LYS A 1 250 ? -22.707 15.455 16.946 1.00 90.00 250 LYS A O 1
ATOM 2006 N N . LEU A 1 251 ? -21.572 13.761 17.882 1.00 89.12 251 LEU A N 1
ATOM 2007 C CA . LEU A 1 251 ? -22.267 13.777 19.173 1.00 89.12 251 LEU A CA 1
ATOM 2008 C C . LEU A 1 251 ? -21.572 14.662 20.215 1.00 89.12 251 LEU A C 1
ATOM 2010 O O . LEU A 1 251 ? -22.181 14.977 21.233 1.00 89.12 251 LEU A O 1
ATOM 2014 N N . GLY A 1 252 ? -20.301 15.020 20.006 1.00 90.81 252 GLY A N 1
ATOM 2015 C CA . GLY A 1 252 ? -19.500 15.768 20.981 1.00 90.81 252 GLY A CA 1
ATOM 2016 C C . GLY A 1 252 ? -19.195 14.994 22.271 1.00 90.81 252 GLY A C 1
ATOM 2017 O O . GLY A 1 252 ? -18.716 15.580 23.237 1.00 90.81 252 GLY A O 1
ATOM 2018 N N . ARG A 1 253 ? -19.475 13.684 22.302 1.00 90.62 253 ARG A N 1
ATOM 2019 C CA . ARG A 1 253 ? -19.211 12.761 23.417 1.00 90.62 253 ARG A CA 1
ATOM 2020 C C . ARG A 1 253 ? -18.725 11.414 22.897 1.00 90.62 253 ARG A C 1
ATOM 2022 O O . ARG A 1 253 ? -18.898 11.113 21.716 1.00 90.62 253 ARG A O 1
ATOM 2029 N N . GLU A 1 254 ? -18.172 10.580 23.774 1.00 86.69 254 GLU A N 1
ATOM 2030 C CA . GLU A 1 254 ? -17.874 9.195 23.407 1.00 86.69 254 GLU A CA 1
ATOM 2031 C C . GLU A 1 254 ? -19.179 8.438 23.068 1.00 86.69 254 GLU A C 1
ATOM 2033 O O . GLU A 1 254 ? -20.163 8.518 23.820 1.00 86.69 254 GLU A O 1
ATOM 2038 N N . PRO A 1 255 ? -19.240 7.764 21.905 1.00 92.00 255 PRO A N 1
ATOM 2039 C CA . PRO A 1 255 ? -20.419 7.016 21.490 1.00 92.00 255 PRO A CA 1
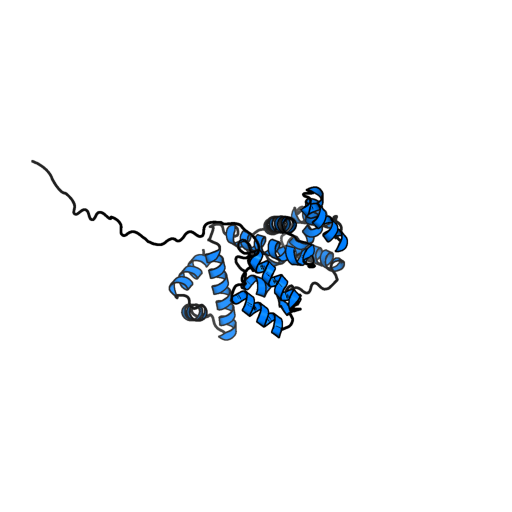ATOM 2040 C C . PRO A 1 255 ? -20.574 5.742 22.316 1.00 92.00 255 PRO A C 1
ATOM 2042 O O . PRO A 1 255 ? -19.590 5.091 22.673 1.00 92.00 255 PRO A O 1
ATOM 2045 N N . THR A 1 256 ? -21.817 5.351 22.587 1.00 92.44 256 THR A N 1
ATOM 2046 C CA . THR A 1 256 ? -22.078 4.077 23.264 1.00 92.44 256 THR A CA 1
ATOM 2047 C C . THR A 1 256 ? -21.872 2.905 22.303 1.00 92.44 256 THR A C 1
ATOM 2049 O O . THR A 1 256 ? -22.011 3.031 21.084 1.00 92.44 256 THR A O 1
ATOM 2052 N N . GLU A 1 257 ? -21.559 1.724 22.839 1.00 90.31 257 GLU A N 1
ATOM 2053 C CA . GLU A 1 257 ? -21.375 0.512 22.026 1.00 90.31 257 GLU A CA 1
ATOM 2054 C C . GLU A 1 257 ? -22.627 0.165 21.202 1.00 90.31 257 GLU A C 1
ATOM 2056 O O . GLU A 1 257 ? -22.518 -0.366 20.097 1.00 90.31 257 GLU A O 1
ATOM 2061 N N . GLU A 1 258 ? -23.813 0.490 21.724 1.00 91.69 258 GLU A N 1
ATOM 2062 C CA . GLU A 1 258 ? -25.100 0.295 21.054 1.00 91.69 258 GLU A CA 1
ATOM 2063 C C . GLU A 1 258 ? -25.283 1.247 19.867 1.00 91.69 258 GLU A C 1
ATOM 2065 O O . GLU A 1 258 ? -25.773 0.834 18.817 1.00 91.69 258 GLU A O 1
ATOM 2070 N N . GLU A 1 259 ? -24.837 2.499 19.993 1.00 90.12 259 GLU A N 1
ATOM 2071 C CA . GLU A 1 259 ? -24.863 3.485 18.907 1.00 90.12 259 GLU A CA 1
ATOM 2072 C C . GLU A 1 259 ? -23.927 3.080 17.766 1.00 90.12 259 GLU A C 1
ATOM 2074 O O . GLU A 1 259 ? -24.319 3.123 16.599 1.00 90.12 259 GLU A O 1
ATOM 2079 N N . ILE A 1 260 ? -22.720 2.608 18.095 1.00 89.44 260 ILE A N 1
ATOM 2080 C CA . ILE A 1 260 ? -21.763 2.103 17.100 1.00 89.44 260 ILE A CA 1
ATOM 2081 C C . ILE A 1 260 ? -22.323 0.859 16.396 1.00 89.44 260 ILE A C 1
ATOM 2083 O O . ILE A 1 260 ? -22.219 0.731 15.176 1.00 89.44 260 ILE A O 1
ATOM 2087 N N . ALA A 1 261 ? -22.920 -0.060 17.159 1.00 92.75 261 ALA A N 1
ATOM 2088 C CA . ALA A 1 261 ? -23.533 -1.277 16.635 1.00 92.75 261 ALA A CA 1
ATOM 2089 C C . ALA A 1 261 ? -24.699 -0.973 15.685 1.00 92.75 261 ALA A C 1
ATOM 2091 O O . ALA A 1 261 ? -24.801 -1.591 14.625 1.00 92.75 261 ALA A O 1
ATOM 2092 N N . LYS A 1 262 ? -25.543 0.004 16.041 1.00 91.94 262 LYS A N 1
ATOM 2093 C CA . LYS A 1 262 ? -26.675 0.449 15.223 1.00 91.94 262 LYS A CA 1
ATOM 2094 C C . LYS A 1 262 ? -26.216 1.069 13.905 1.00 91.94 262 LYS A C 1
ATOM 2096 O O . LYS A 1 262 ? -26.778 0.740 12.870 1.00 91.94 262 LYS A O 1
ATOM 2101 N N . GLU A 1 263 ? -25.183 1.908 13.938 1.00 87.88 263 GLU A N 1
ATOM 2102 C CA . GLU A 1 263 ? -24.616 2.545 12.741 1.00 87.88 263 GLU A CA 1
ATOM 2103 C C . GLU A 1 263 ? -23.937 1.535 11.800 1.00 87.88 263 GLU A C 1
ATOM 2105 O O . GLU A 1 263 ? -23.966 1.697 10.583 1.00 87.88 263 GLU A O 1
ATOM 2110 N N . LEU A 1 264 ? -23.308 0.493 12.353 1.00 84.75 264 LEU A N 1
ATOM 2111 C CA . LEU A 1 264 ? -22.632 -0.548 11.573 1.00 84.75 264 LEU A CA 1
ATOM 2112 C C . LEU A 1 264 ? -23.541 -1.715 11.167 1.00 84.75 264 LEU A C 1
ATOM 2114 O O . LEU A 1 264 ? -23.075 -2.589 10.440 1.00 84.75 264 LEU A O 1
ATOM 2118 N N . GLU A 1 265 ? -24.786 -1.759 11.649 1.00 89.12 265 GLU A N 1
ATOM 2119 C CA . GLU A 1 265 ? -25.724 -2.882 11.477 1.00 89.12 265 GLU A CA 1
ATOM 2120 C C . GLU A 1 265 ? -25.153 -4.234 11.956 1.00 89.12 265 GLU A C 1
ATOM 2122 O O . GLU A 1 265 ? -25.416 -5.304 11.405 1.00 89.12 265 GLU A O 1
ATOM 2127 N N . ILE A 1 266 ? -24.340 -4.198 13.013 1.00 88.12 266 ILE A N 1
ATOM 2128 C CA . ILE A 1 266 ? -23.668 -5.366 13.592 1.00 88.12 266 ILE A CA 1
ATOM 2129 C C . ILE A 1 266 ? -24.203 -5.595 15.014 1.00 88.12 266 ILE A C 1
ATOM 2131 O O . ILE A 1 266 ? -24.476 -4.632 15.724 1.00 88.12 266 ILE A O 1
ATOM 2135 N N . PRO A 1 267 ? -24.325 -6.847 15.502 1.00 91.88 267 PRO A N 1
ATOM 2136 C CA . PRO A 1 267 ? -24.717 -7.099 16.887 1.00 91.88 267 PRO A CA 1
ATOM 2137 C C . PRO A 1 267 ? -23.746 -6.478 17.903 1.00 91.88 267 PRO A C 1
ATOM 2139 O O . PRO A 1 267 ? -22.525 -6.610 17.781 1.00 91.88 267 PRO A O 1
ATOM 2142 N N . VAL A 1 268 ? -24.301 -5.903 18.977 1.00 92.38 268 VAL A N 1
ATOM 2143 C CA . VAL A 1 268 ? -23.554 -5.272 20.087 1.00 92.38 268 VAL A CA 1
ATOM 2144 C C . VAL A 1 268 ? -22.496 -6.214 20.680 1.00 92.38 268 VAL A C 1
ATOM 2146 O O . VAL A 1 268 ? -21.394 -5.794 21.026 1.00 92.38 268 VAL A O 1
ATOM 2149 N N . SER A 1 269 ? -22.779 -7.520 20.734 1.00 91.56 269 SER A N 1
ATOM 2150 C CA . SER A 1 269 ? -21.830 -8.537 21.210 1.00 91.56 269 SER A CA 1
ATOM 2151 C C . SER A 1 269 ? -20.527 -8.578 20.402 1.00 91.56 269 SER A C 1
ATOM 2153 O O . SER A 1 269 ? -19.452 -8.794 20.969 1.00 91.56 269 SER A O 1
ATOM 2155 N N . LYS A 1 270 ? -20.592 -8.338 19.088 1.00 88.06 270 LYS A N 1
ATOM 2156 C CA . LYS A 1 270 ? -19.410 -8.326 18.220 1.00 88.06 270 LYS A CA 1
ATOM 2157 C C . LYS A 1 270 ? -18.579 -7.063 18.445 1.00 88.06 270 LYS A C 1
ATOM 2159 O O . LYS A 1 270 ? -17.359 -7.166 18.494 1.00 88.06 270 LYS A O 1
ATOM 2164 N N . VAL A 1 271 ? -19.221 -5.914 18.669 1.00 89.50 271 VAL A N 1
ATOM 2165 C CA . VAL A 1 271 ? -18.541 -4.653 19.024 1.00 89.50 271 VAL A CA 1
ATOM 2166 C C . VAL A 1 271 ? -17.802 -4.792 20.362 1.00 89.50 271 VAL A C 1
ATOM 2168 O O . VAL A 1 271 ? -16.615 -4.486 20.435 1.00 89.50 271 VAL A O 1
ATOM 2171 N N . LYS A 1 272 ? -18.441 -5.387 21.379 1.00 89.06 272 LYS A N 1
ATOM 2172 C CA . LYS A 1 272 ? -17.798 -5.721 22.667 1.00 89.06 272 LYS A CA 1
ATOM 2173 C C . LYS A 1 272 ? -16.573 -6.618 22.506 1.00 89.06 272 LYS A C 1
ATOM 2175 O O . LYS A 1 272 ? -15.537 -6.398 23.126 1.00 89.06 272 LYS A O 1
ATOM 2180 N N . THR A 1 273 ? -16.688 -7.636 21.654 1.00 88.44 273 THR A N 1
ATOM 2181 C CA . THR A 1 273 ? -15.582 -8.565 21.378 1.00 88.44 273 THR A CA 1
ATOM 2182 C C . THR A 1 273 ? -14.408 -7.839 20.719 1.00 88.44 273 THR A C 1
ATOM 2184 O O . THR A 1 273 ? -13.260 -8.072 21.081 1.00 88.44 273 THR A O 1
ATOM 2187 N N . VAL A 1 274 ? -14.694 -6.925 19.788 1.00 88.12 274 VAL A N 1
ATOM 2188 C CA . VAL A 1 274 ? -13.693 -6.100 19.101 1.00 88.12 274 VAL A CA 1
ATOM 2189 C C . VAL A 1 274 ? -12.941 -5.191 20.076 1.00 88.12 274 VAL A C 1
ATOM 2191 O O . VAL A 1 274 ? -11.714 -5.157 20.026 1.00 88.12 274 VAL A O 1
ATOM 2194 N N . PHE A 1 275 ? -13.640 -4.510 20.990 1.00 86.19 275 PHE A N 1
ATOM 2195 C CA . PHE A 1 275 ? -12.986 -3.676 22.005 1.00 86.19 275 PHE A CA 1
ATOM 2196 C C . PHE A 1 275 ? -12.099 -4.490 22.944 1.00 86.19 275 PHE A C 1
ATOM 2198 O O . PHE A 1 275 ? -10.981 -4.072 23.235 1.00 86.19 275 PHE A O 1
ATOM 2205 N N . LYS A 1 276 ? -12.551 -5.686 23.341 1.00 87.44 276 LYS A N 1
ATOM 2206 C CA . LYS A 1 276 ? -11.769 -6.583 24.197 1.00 87.44 276 LYS A CA 1
ATOM 2207 C C . LYS A 1 276 ? -10.469 -7.039 23.531 1.00 87.44 276 LYS A C 1
ATOM 2209 O O . LYS A 1 276 ? -9.436 -7.058 24.175 1.00 87.44 276 LYS A O 1
ATOM 2214 N N . ILE A 1 277 ? -10.517 -7.354 22.235 1.00 83.50 277 ILE A N 1
ATOM 2215 C CA . ILE A 1 277 ? -9.336 -7.760 21.455 1.00 83.50 277 ILE A CA 1
ATOM 2216 C C . ILE A 1 277 ? -8.359 -6.593 21.239 1.00 83.50 277 ILE A C 1
ATOM 2218 O O . ILE A 1 277 ? -7.178 -6.827 21.031 1.00 83.50 277 ILE A O 1
ATOM 2222 N N . SER A 1 278 ? -8.834 -5.344 21.242 1.00 73.00 278 SER A N 1
ATOM 2223 C CA . SER A 1 278 ? -7.978 -4.178 20.996 1.00 73.00 278 SER A CA 1
ATOM 2224 C C . SER A 1 278 ? -7.288 -3.623 22.248 1.00 73.00 278 SER A C 1
ATOM 2226 O O . SER A 1 278 ? -6.424 -2.758 22.096 1.00 73.00 278 SER A O 1
ATOM 2228 N N . GLN A 1 279 ? -7.704 -4.041 23.448 1.00 68.31 279 GLN A N 1
ATOM 2229 C CA . GLN A 1 279 ? -7.098 -3.637 24.726 1.00 68.31 279 GLN A CA 1
ATOM 2230 C C . GLN A 1 279 ? -5.889 -4.496 25.127 1.00 68.31 279 GLN A C 1
ATOM 2232 O O . GLN A 1 279 ? -5.094 -4.034 25.942 1.00 68.31 279 GLN A O 1
ATOM 2237 N N . ASP A 1 280 ? -5.758 -5.688 24.539 1.00 48.62 280 ASP A N 1
ATOM 2238 C CA . ASP A 1 280 ? -4.637 -6.622 24.709 1.00 48.62 280 ASP A CA 1
ATOM 2239 C C . ASP A 1 280 ? -3.635 -6.514 23.538 1.00 48.62 280 ASP A C 1
ATOM 2241 O O . ASP A 1 280 ? -2.423 -6.716 23.777 1.00 48.62 280 ASP A O 1
#

Sequence (280 aa):
MAKKTTAKKKTRKKKKSAKAKEITTKESAGGKIVLSAKAKELLAKGEDEGFLTQDEVLIVFPDAEERIEELDEFYHQALKKGIDIFESVDLDEGEQEDFNKLAAQIEKIIAQTGEVTDPVRNYLKEIGRIDLLTAEEEISLAKKVEAGSIEAKKHLTEANLRLVVSIAKKYIGRGLPFLDLIQEGNKGLIRATEKYDWRRGFKFSTYATWWIRQAITRAIADQARTIRIPVHMVETINKVYRTSRRLTQKLGREPTEEEIAKELEIPVSKVKTVFKISQD

Radius of gyration: 24.77 Å; chains: 1; bounding box: 52×80×68 Å

pLDDT: mean 72.94, std 21.29, range [24.91, 96.31]

Secondary structure (DSSP, 8-state):
----------------------------S-------HHHHHHHHHHHHHSEEEHHHHHHH-TTTTT-HHHHHHHHHHHHHTT-EEE-SS---S-HHHHHHHHHHHHHHHHHTT--S--HHHHHHHHHTTSPPPPHHHHHHHHHHHHTT-HHHHHHHHHHTHHHHHHHHGGGTTSSS-HHHHHHHHHHHHHHHHHT--GGG---HHHHHHHHHHHHHHHHHHHHSSSS---HHHHHHHHHHHHHHHHHHHHHSSPPPHHHHHHHHT--HHHHHHHHHHHH-

Foldseek 3Di:
DDDDDDDPDPDDDDDDDDDDDDPDDDDDDDDDDDADPLLVVQLVVLLVVLEAEPVSLCVSCVPCVVVVVNSVVSVLSCVVSNYHYDYPDPPDVCVPVVLVVVVVVVVVVVVVVDDDDDPVVVVSVQLVVQDADDQVLLLVLLVVVVVVDPVSLVNNLSNCLSLLLVLLVVCPPLQDDSVVLSVLLSVLQSVLSNPDDCVSVDGSSVSSSVSSNSSSLVCSQQPSDPDHDDPVLVVVLVLLVVLQVVVCVVVVDGDDLVRSCVVVVHDSVSSVVSVVVVVD